Protein 4B7Y (pdb70)

Nearest PDB structures (foldseek):
  4b7y-assembly1_C  TM=1.009E+00  e=6.408E-22  Homo sapiens
  4b86-assembly3_L  TM=9.983E-01  e=6.161E-19  Homo sapiens
  4b86-assembly1_C  TM=9.744E-01  e=2.289E-19  Homo sapiens
  4b86-assembly2_G  TM=9.449E-01  e=3.563E-15  Homo sapiens
  4b86-assembly3_K  TM=9.206E-01  e=7.390E-14  Homo sapiens

Foldseek 3Di:
DCVVVVVVVVVVVVVVVVVVVVVVVVVVVVVVVVVVVD/DCVVVVVVVVVVVVVVVVVVVVVVVVVVVVVVVVVVD/DALPQLVVLLVVLVVLLVVDDQPDDPSVVVNVVSLVSNQQLQAAQQHSHGAPQWWDFPFDPPSHIHHPVCAPHDGHDPVDDPRPPDRVRTDRRVNSVVSSVSSVVSVVVVVVSND/DDQPQLVVLLVVLCCLVVVQDQVDPCSVVVNVVSLVSNLVLQCAPQPGHGAPFWDDDPPDPVSHIHHPPPPHGDVVSVVSSVSSVVVVVVPVVDDHD

B-factor: mean 57.47, std 20.32, range [26.21, 142.3]

InterPro domains:
  IPR026711 Protein male-specific lethal-1 [PTHR21656] (1-614)
  IPR029332 PEHE domain [PF15275] (474-591)
  IPR029332 PEHE domain [PS52052] (472-591)
  IPR029332 PEHE domain [SM01300] (473-591)
  IPR031840 Protein male-specific lethal-1, dimerisation domain [PF16801] (215-250)

CATH classification: 3.30.40.10

GO terms:
  GO:0030674 protein-macromolecule adaptor activity (F, IDA)
  GO:0045893 positive regulation of DNA-templated transcription (P, IDA)
  GO:0005634 nucleus (C, IDA)
  GO:0072487 MSL complex (C, IDA)
  GO:0005515 protein binding (F, IPI)
  GO:0005654 nucleoplasm (C, TAS)
  GO:0005654 nucleoplasm (C, IDA)
  GO:0016607 nuclear speck (C, IDA)

Secondary structure (DSSP, 8-state):
-HHHHHHHHHHHHHHHHHHHHHHHHHHHHHHHHHHHH-/--HHHHHHHHHHHHHHHHHHHHHHHHHHHHHHHHHH-/---HHHHHHHHHHHHHHHT--TT-HHHHHHHHHHHHHHHHTTB-TTTSSB-SS-B--SS-TT---B-GGGTT----SSSPPTTT---------HHHHHHHHHHHHHHHHHHHHH-/---HHHHHHHHHHHHHHHT--TT-THHHHHHHHHHHHHHHHTB-TTT-SB-SS-B--TT-TT---B-SS-----HHHHHHHHHHHHHHHHHHHS---

Sequence (287 aa):
GASSQAACLKQILLLQLDLIEQQQQQLQAKEKEIEELKGASSQAACLKQILLLQLDLIEQQQQQLQAKEKEIEELMNPVNATALYISASRLVLNYDPGDPKAFTEINRLLPYFRQSLSCCVCGHLLQDPIAPTNSTCQHYVCKTCKGKKMMMKPSCSWCKDYEQFEENKQLSILVNCYKKLCEYITQTTLMNPVNATALYISASRLVLNYDPGDPKAFTEINRLLPYFRQSLSCCVCGHLLQDPIAPTNSTCQHYVCKTCKEENKQLSILVNCYKKLCEYITQTTLA

Solvent-accessible surface area: 15671 Å² total; per-residue (Å²): 87,67,81,48,45,10,48,3,1,72,73,5,0,43,25,0,0,44,0,0,72,34,0,8,110,45,0,73,53,58,50,167,69,22,155,119,86,156,114,55,91,56,42,19,54,2,0,56,64,1,0,42,24,0,0,44,0,0,74,31,0,24,92,42,10,88,38,13,71,132,56,40,138,115,120,94,19,1,60,83,1,0,52,38,2,12,39,2,2,69,42,5,12,99,23,103,70,72,56,94,166,23,71,54,91,6,71,173,38,30,74,135,0,79,128,25,0,21,1,19,30,52,33,123,38,5,163,49,8,10,3,17,79,71,20,112,28,43,47,14,10,2,61,105,4,103,61,112,192,51,124,54,198,124,66,18,84,172,16,149,93,86,139,46,99,50,101,16,139,2,0,41,20,0,11,64,0,28,119,55,4,36,74,5,22,79,50,23,78,191,35,14,0,48,74,0,0,49,35,0,8,37,2,0,73,47,4,19,102,58,81,113,71,56,120,151,12,91,68,90,7,86,179,36,34,75,153,0,82,129,23,0,16,6,78,102,66,55,105,8,2,124,50,9,34,2,74,92,119,33,132,80,47,114,11,32,2,109,120,25,213,108,94,15,142,3,0,39,20,0,8,64,0,32,106,49,2,33,72,6,33,115,72,24,132,28,89

Organism: Homo sapiens (NCBI:txid9606)

Radius of gyration: 20.53 Å; Cα contacts (8 Å, |Δi|>4): 363; chains: 4; bounding box: 52×49×61 Å

Structure (mmCIF, N/CA/C/O backbone):
data_4B7Y
#
_entry.id   4B7Y
#
_cell.length_a   100.990
_cell.length_b   100.990
_cell.length_c   88.650
_cell.angle_alpha   90.00
_cell.angle_beta   90.00
_cell.angle_gamma   120.00
#
_symmetry.space_group_name_H-M   'P 32 2 1'
#
loop_
_entity.id
_entity.type
_entity.pdbx_description
1 polymer 'MALE-SPECIFIC LETHAL 1 HOMOLOG'
2 polymer 'MALE-SPECIFIC LETHAL 2 HOMOLOG'
3 non-polymer 'ZINC ION'
#
loop_
_atom_site.group_PDB
_atom_site.id
_atom_site.type_symbol
_atom_site.label_atom_id
_atom_site.label_alt_id
_atom_site.label_comp_id
_atom_site.label_asym_id
_atom_site.label_entity_id
_atom_site.label_seq_id
_atom_site.pdbx_PDB_ins_code
_atom_site.Cartn_x
_atom_site.Cartn_y
_atom_site.Cartn_z
_atom_site.occupancy
_atom_site.B_iso_or_equiv
_atom_site.auth_seq_id
_atom_site.auth_comp_id
_atom_site.auth_asym_id
_atom_site.auth_atom_id
_atom_site.pdbx_PDB_model_num
ATOM 1 N N . GLY A 1 6 ? 52.303 -36.409 -3.433 1.00 77.07 214 GLY A N 1
ATOM 2 C CA . GLY A 1 6 ? 51.560 -37.366 -2.548 1.00 74.31 214 GLY A CA 1
ATOM 3 C C . GLY A 1 6 ? 50.219 -36.857 -2.026 1.00 68.38 214 GLY A C 1
ATOM 4 O O . GLY A 1 6 ? 49.340 -36.483 -2.808 1.00 65.83 214 GLY A O 1
ATOM 5 N N . ALA A 1 7 ? 50.060 -36.862 -0.701 1.00 67.06 215 ALA A N 1
ATOM 6 C CA . ALA A 1 7 ? 48.874 -36.294 -0.040 1.00 62.46 215 ALA A CA 1
ATOM 7 C C . ALA A 1 7 ? 49.039 -34.789 0.209 1.00 61.10 215 ALA A C 1
ATOM 8 O O . ALA A 1 7 ? 48.086 -34.102 0.609 1.00 57.61 215 ALA A O 1
ATOM 10 N N . SER A 1 8 ? 50.254 -34.290 -0.028 1.00 64.72 216 SER A N 1
ATOM 11 C CA . SER A 1 8 ? 50.545 -32.858 0.020 1.00 65.03 216 SER A CA 1
ATOM 12 C C . SER A 1 8 ? 49.937 -32.123 -1.188 1.00 62.86 216 SER A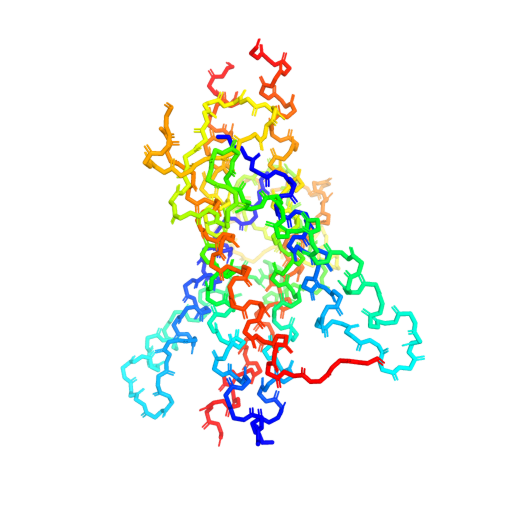 C 1
ATOM 13 O O . SER A 1 8 ? 49.420 -31.000 -1.056 1.00 60.80 216 SER A O 1
ATOM 16 N N . SER A 1 9 ? 50.006 -32.760 -2.359 1.00 64.15 217 SER A N 1
ATOM 17 C CA . SER A 1 9 ? 49.340 -32.251 -3.563 1.00 62.98 217 SER A CA 1
ATOM 18 C C . SER A 1 9 ? 47.815 -32.293 -3.395 1.00 57.60 217 SER A C 1
ATOM 19 O O . SER A 1 9 ? 47.101 -31.377 -3.829 1.00 55.59 217 SER A O 1
ATOM 22 N N . GLN A 1 10 ? 47.328 -33.345 -2.738 1.00 56.05 218 GLN A N 1
ATOM 23 C CA . GLN A 1 10 ? 45.927 -33.420 -2.340 1.00 51.98 218 GLN A CA 1
ATOM 24 C C . GLN A 1 10 ? 45.548 -32.233 -1.474 1.00 49.41 218 GLN A C 1
ATOM 25 O O . GLN A 1 10 ? 44.583 -31.519 -1.768 1.00 46.77 218 GLN A O 1
ATOM 31 N N . ALA A 1 11 ? 46.327 -32.027 -0.414 1.00 51.00 219 ALA A N 1
ATOM 32 C CA . ALA A 1 11 ? 46.120 -30.919 0.510 1.00 50.08 219 ALA A CA 1
ATOM 33 C C . ALA A 1 11 ? 46.040 -29.573 -0.219 1.00 49.58 219 ALA A C 1
ATOM 34 O O . ALA A 1 11 ? 45.086 -28.807 -0.022 1.00 47.03 219 ALA A O 1
ATOM 36 N N . ALA A 1 12 ? 47.030 -29.300 -1.071 1.00 52.77 220 ALA A N 1
ATOM 37 C CA . ALA A 1 12 ? 47.097 -28.029 -1.790 1.00 53.87 220 ALA A CA 1
ATOM 38 C C . ALA A 1 12 ? 45.872 -27.856 -2.674 1.00 50.66 220 ALA A C 1
ATOM 39 O O . ALA A 1 12 ? 45.263 -26.778 -2.717 1.00 49.48 220 ALA A O 1
ATOM 41 N N . CYS A 1 13 ? 45.505 -28.938 -3.355 1.00 49.94 221 CYS A N 1
ATOM 42 C CA . CYS A 1 13 ? 44.320 -28.958 -4.203 1.00 47.86 221 CYS A CA 1
ATOM 43 C C . CYS A 1 13 ? 43.084 -28.541 -3.414 1.00 43.81 221 CYS A C 1
ATOM 44 O O . CYS A 1 13 ? 42.326 -27.650 -3.827 1.00 42.71 221 CYS A O 1
ATOM 47 N N . LEU A 1 14 ? 42.914 -29.179 -2.260 1.00 42.43 222 LEU A N 1
ATOM 48 C CA . LEU A 1 14 ? 41.813 -28.884 -1.359 1.00 39.77 222 LEU A CA 1
ATOM 49 C C . LEU A 1 14 ? 41.804 -27.417 -0.954 1.00 39.62 222 LEU A C 1
ATOM 50 O O . LEU A 1 14 ? 40.753 -26.783 -0.950 1.00 37.82 222 LEU A O 1
ATOM 55 N N . LYS A 1 15 ? 42.975 -26.874 -0.636 1.00 42.28 223 LYS A N 1
ATOM 56 C CA . LYS A 1 15 ? 43.101 -25.448 -0.332 1.00 43.56 223 LYS A CA 1
ATOM 57 C C . LYS A 1 15 ? 42.526 -24.587 -1.460 1.00 43.04 223 LYS A C 1
ATOM 58 O O . LYS A 1 15 ? 41.680 -23.708 -1.221 1.00 41.90 223 LYS A O 1
ATOM 64 N N . GLN A 1 16 ? 42.987 -24.851 -2.686 1.00 44.65 224 GLN A N 1
ATOM 65 C CA . GLN A 1 16 ? 42.513 -24.119 -3.867 1.00 45.43 224 GLN A CA 1
ATOM 66 C C . GLN A 1 16 ? 40.983 -24.156 -3.972 1.00 41.88 224 GLN A C 1
ATOM 67 O O . GLN A 1 16 ? 40.318 -23.110 -4.149 1.00 41.79 224 GLN A O 1
ATOM 73 N N . ILE A 1 17 ? 40.431 -25.361 -3.832 1.00 39.69 225 ILE A N 1
ATOM 74 C CA . ILE A 1 17 ? 38.984 -25.530 -3.820 1.00 37.22 225 ILE A CA 1
ATOM 75 C C . ILE A 1 17 ? 38.336 -24.630 -2.778 1.00 35.70 225 ILE A C 1
ATOM 76 O O . ILE A 1 17 ? 37.425 -23.877 -3.106 1.00 35.26 225 ILE A O 1
ATOM 81 N N . LEU A 1 18 ? 38.819 -24.701 -1.539 1.00 35.71 226 LEU A N 1
ATOM 82 C CA . LEU A 1 18 ? 38.307 -23.860 -0.455 1.00 35.55 226 LEU A CA 1
ATOM 83 C C . LEU A 1 18 ? 38.225 -22.404 -0.857 1.00 36.76 226 LEU A C 1
ATOM 84 O O . LEU A 1 18 ? 37.195 -21.761 -0.667 1.00 36.11 226 LEU A O 1
ATOM 89 N N . LEU A 1 19 ? 39.331 -21.894 -1.395 1.00 39.31 227 LEU A N 1
ATOM 90 C CA . LEU A 1 19 ? 39.426 -20.491 -1.762 1.00 41.83 227 LEU A CA 1
ATOM 91 C C . LEU A 1 19 ? 38.354 -20.143 -2.778 1.00 40.85 227 LEU A C 1
ATOM 92 O O . LEU A 1 19 ? 37.636 -19.134 -2.641 1.00 41.34 227 LEU A O 1
ATOM 97 N N . LEU A 1 20 ? 38.229 -21.002 -3.785 1.00 40.13 228 LEU A N 1
ATOM 98 C CA . LEU A 1 20 ? 37.178 -20.827 -4.775 1.00 39.97 228 LEU A CA 1
ATOM 99 C C . LEU A 1 20 ? 35.806 -20.769 -4.110 1.00 37.41 228 LEU A C 1
ATOM 100 O O . LEU A 1 20 ? 35.002 -19.880 -4.397 1.00 38.14 228 LEU A O 1
ATOM 105 N N . GLN A 1 21 ? 35.562 -21.689 -3.186 1.00 35.20 229 GLN A N 1
ATOM 106 C CA . GLN A 1 21 ? 34.281 -21.752 -2.500 1.00 33.83 229 GLN A CA 1
ATOM 107 C C . GLN A 1 21 ? 33.998 -20.483 -1.719 1.00 34.73 229 GLN A C 1
ATOM 108 O O . GLN A 1 21 ? 32.862 -20.021 -1.680 1.00 34.81 229 GLN A O 1
ATOM 114 N N . LEU A 1 22 ? 35.036 -19.917 -1.111 1.00 36.19 230 LEU A N 1
ATOM 115 C CA . LEU A 1 22 ? 34.920 -18.625 -0.448 1.00 38.35 230 LEU A CA 1
ATOM 116 C C . LEU A 1 22 ? 34.444 -17.586 -1.445 1.00 39.70 230 LEU A C 1
ATOM 117 O O . LEU A 1 22 ? 33.473 -16.884 -1.176 1.00 40.31 230 LEU A O 1
ATOM 122 N N . ASP A 1 23 ? 35.110 -17.506 -2.599 1.00 40.89 231 ASP A N 1
ATOM 123 C CA . ASP A 1 23 ? 34.693 -16.569 -3.654 1.00 43.19 231 ASP A CA 1
ATOM 124 C C . ASP A 1 23 ? 33.212 -16.721 -3.974 1.00 41.66 231 ASP A C 1
ATOM 125 O O . ASP A 1 23 ? 32.465 -15.740 -4.038 1.00 43.31 231 ASP A O 1
ATOM 130 N N . LEU A 1 24 ? 32.803 -17.969 -4.165 1.00 39.21 232 LEU A N 1
ATOM 131 C CA . LEU A 1 24 ? 31.420 -18.305 -4.450 1.00 38.54 232 LEU A CA 1
ATOM 132 C C . LEU A 1 24 ? 30.475 -17.767 -3.373 1.00 38.33 232 LEU A C 1
ATOM 133 O O . LEU A 1 24 ? 29.526 -17.036 -3.676 1.00 39.88 232 LEU A O 1
ATOM 138 N N . ILE A 1 25 ? 30.757 -18.123 -2.122 1.00 37.21 233 ILE A N 1
ATOM 139 C CA . ILE A 1 25 ? 30.012 -17.640 -0.963 1.00 38.15 233 ILE A CA 1
ATOM 140 C C . ILE A 1 25 ? 29.889 -16.114 -0.971 1.00 40.79 233 ILE A C 1
ATOM 141 O O . ILE A 1 25 ? 28.808 -15.575 -0.747 1.00 42.23 233 ILE A O 1
ATOM 146 N N . GLU A 1 26 ? 31.000 -15.433 -1.251 1.00 42.18 234 GLU A N 1
ATOM 147 C CA . GLU A 1 26 ? 31.042 -13.971 -1.309 1.00 45.75 234 GLU A CA 1
ATOM 148 C C . GLU A 1 26 ? 30.078 -13.459 -2.353 1.00 46.81 234 GLU A C 1
ATOM 149 O O . GLU A 1 26 ? 29.355 -12.493 -2.119 1.00 49.29 234 GLU A O 1
ATOM 155 N N . GLN A 1 27 ? 30.085 -14.125 -3.504 1.00 45.63 235 GLN A N 1
ATOM 156 C CA . GLN A 1 27 ? 29.221 -13.779 -4.623 1.00 47.40 235 GLN A CA 1
ATOM 157 C C . GLN A 1 27 ? 27.755 -13.894 -4.256 1.00 47.06 235 GLN A C 1
ATOM 158 O O . GLN A 1 27 ? 26.959 -12.983 -4.522 1.00 49.82 235 GLN A O 1
ATOM 164 N N . GLN A 1 28 ? 27.413 -15.026 -3.646 1.00 44.40 236 GLN A N 1
ATOM 165 C CA . GLN A 1 28 ? 26.061 -15.276 -3.178 1.00 44.87 236 GLN A CA 1
ATOM 166 C C . GLN A 1 28 ? 25.656 -14.192 -2.200 1.00 47.03 236 GLN A C 1
ATOM 167 O O . GLN A 1 28 ? 24.535 -13.702 -2.244 1.00 49.39 236 GLN A O 1
ATOM 173 N N . GLN A 1 29 ? 26.580 -13.818 -1.321 1.00 47.02 237 GLN A N 1
ATOM 174 C CA . GLN A 1 29 ? 26.310 -12.792 -0.332 1.00 50.10 237 GLN A CA 1
ATOM 175 C C . GLN A 1 29 ? 25.983 -11.471 -1.030 1.00 53.37 237 GLN A C 1
ATOM 176 O O . GLN A 1 29 ? 25.004 -10.815 -0.680 1.00 56.22 237 GLN A O 1
ATOM 182 N N . GLN A 1 30 ? 26.782 -11.117 -2.038 1.00 53.66 238 GLN A N 1
ATOM 183 C CA . GLN A 1 30 ? 26.549 -9.917 -2.844 1.00 57.55 238 GLN A CA 1
ATOM 184 C C . GLN A 1 30 ? 25.156 -9.914 -3.482 1.00 58.56 238 GLN A C 1
ATOM 185 O O . GLN A 1 30 ? 24.423 -8.921 -3.395 1.00 62.22 238 GLN A O 1
ATOM 191 N N . GLN A 1 31 ? 24.801 -11.029 -4.117 1.00 56.05 239 GLN A N 1
ATOM 192 C CA . GLN A 1 31 ? 23.489 -11.172 -4.742 1.00 57.72 239 GLN A CA 1
ATOM 193 C C . GLN A 1 31 ? 22.368 -11.047 -3.707 1.00 58.90 239 GLN A C 1
ATOM 194 O O . GLN A 1 31 ? 21.400 -10.335 -3.935 1.00 62.47 239 GLN A O 1
ATOM 200 N N . LEU A 1 32 ? 22.522 -11.733 -2.575 1.00 56.68 240 LEU A N 1
ATOM 201 C CA . LEU A 1 32 ? 21.570 -11.706 -1.458 1.00 58.68 240 LEU A CA 1
ATOM 202 C C . LEU A 1 32 ? 21.324 -10.291 -0.954 1.00 62.76 240 LEU A C 1
ATOM 203 O O . LEU A 1 32 ? 20.189 -9.902 -0.642 1.00 66.33 240 LEU A O 1
ATOM 208 N N . GLN A 1 33 ? 22.410 -9.536 -0.852 1.00 62.99 241 GLN A N 1
ATOM 209 C CA . GLN A 1 33 ? 22.342 -8.159 -0.418 1.00 67.64 241 GLN A CA 1
ATOM 210 C C . GLN A 1 33 ? 21.584 -7.350 -1.461 1.00 70.75 241 GLN A C 1
ATOM 211 O O . GLN A 1 33 ? 20.677 -6.593 -1.117 1.00 74.99 241 GLN A O 1
ATOM 217 N N . ALA A 1 34 ? 21.923 -7.560 -2.734 1.00 69.33 242 ALA A N 1
ATOM 218 C CA . ALA A 1 34 ? 21.185 -6.959 -3.848 1.00 72.77 242 ALA A CA 1
ATOM 219 C C . ALA A 1 34 ? 19.680 -7.245 -3.771 1.00 74.43 242 ALA A C 1
ATOM 220 O O . ALA A 1 34 ? 18.864 -6.394 -4.119 1.00 79.02 242 ALA A O 1
ATOM 222 N N . LYS A 1 35 ? 19.322 -8.435 -3.296 1.00 71.47 243 LYS A N 1
ATOM 223 C CA . LYS A 1 35 ? 17.922 -8.848 -3.186 1.00 73.79 243 LYS A CA 1
ATOM 224 C C . LYS A 1 35 ? 17.221 -8.145 -2.026 1.00 77.62 243 LYS A C 1
ATOM 225 O O . LYS A 1 35 ? 16.107 -7.620 -2.180 1.00 82.26 243 LYS A O 1
ATOM 231 N N . GLU A 1 36 ? 17.878 -8.138 -0.868 1.00 76.46 244 GLU A N 1
ATOM 232 C CA . GLU A 1 36 ? 17.345 -7.466 0.317 1.00 81.02 244 GLU A CA 1
ATOM 233 C C . GLU A 1 36 ? 17.177 -5.962 0.099 1.00 85.84 244 GLU A C 1
ATOM 234 O O . GLU A 1 36 ? 16.266 -5.350 0.664 1.00 91.13 244 GLU A O 1
ATOM 240 N N . LYS A 1 37 ? 18.049 -5.384 -0.732 1.00 84.78 245 LYS A N 1
ATOM 241 C CA . LYS A 1 37 ? 17.921 -3.992 -1.176 1.00 89.87 245 LYS A CA 1
ATOM 242 C C . LYS A 1 37 ? 16.563 -3.762 -1.847 1.00 93.56 245 LYS A C 1
ATOM 243 O O . LYS A 1 37 ? 15.903 -2.750 -1.598 1.00 99.32 245 LYS A O 1
ATOM 249 N N . GLU A 1 38 ? 16.149 -4.712 -2.684 1.00 90.96 246 GLU A N 1
ATOM 250 C CA . GLU A 1 38 ? 14.840 -4.660 -3.325 1.00 94.93 246 GLU A CA 1
ATOM 251 C C . GLU A 1 38 ? 13.738 -4.810 -2.282 1.00 98.16 246 GLU A C 1
ATOM 252 O O . GLU A 1 38 ? 12.758 -4.051 -2.283 1.00 104.06 246 GLU A O 1
ATOM 258 N N . ILE A 1 39 ? 13.915 -5.780 -1.385 1.00 95.05 247 ILE A N 1
ATOM 259 C CA . ILE A 1 39 ? 12.916 -6.071 -0.351 1.00 98.87 247 ILE A CA 1
ATOM 260 C C . ILE A 1 39 ? 12.599 -4.883 0.563 1.00 104.76 247 ILE A C 1
ATOM 261 O O . ILE A 1 39 ? 11.427 -4.586 0.795 1.00 110.71 247 ILE A O 1
ATOM 266 N N . GLU A 1 40 ? 13.627 -4.201 1.069 1.00 104.01 248 GLU A N 1
ATOM 267 C CA . GLU A 1 40 ? 13.404 -3.034 1.930 1.00 110.53 248 GLU A CA 1
ATOM 268 C C . GLU A 1 40 ? 12.820 -1.854 1.152 1.00 115.50 248 GLU A C 1
ATOM 269 O O . GLU A 1 40 ? 12.093 -1.039 1.721 1.00 122.41 248 GLU A O 1
ATOM 275 N N . GLU A 1 41 ? 13.151 -1.776 -0.138 1.00 112.69 249 GLU A N 1
ATOM 276 C CA . GLU A 1 41 ? 12.660 -0.725 -1.041 1.00 117.61 249 GLU A CA 1
ATOM 277 C C . GLU A 1 41 ? 11.159 -0.844 -1.310 1.00 122.18 249 GLU A C 1
ATOM 278 O O . GLU A 1 41 ? 10.436 0.160 -1.328 1.00 128.99 249 GLU A O 1
ATOM 284 N N . LEU A 1 42 ? 10.702 -2.073 -1.535 1.00 119.12 250 LEU A N 1
ATOM 285 C CA . LEU A 1 42 ? 9.296 -2.317 -1.847 1.00 123.98 250 LEU A CA 1
ATOM 286 C C . LEU A 1 42 ? 8.430 -2.405 -0.582 1.00 128.84 250 LEU A C 1
ATOM 287 O O . LEU A 1 42 ? 7.417 -1.710 -0.472 1.00 136.15 250 LEU A O 1
ATOM 292 N N . LYS A 1 43 ? 8.843 -3.244 0.370 1.00 125.57 251 LYS A N 1
ATOM 293 C CA . LYS A 1 43 ? 8.099 -3.454 1.617 1.00 130.85 251 LYS A CA 1
ATOM 294 C C . LYS A 1 43 ? 8.302 -2.288 2.584 1.00 135.72 251 LYS A C 1
ATOM 295 O O . LYS A 1 43 ? 7.622 -1.263 2.496 1.00 142.30 251 LYS A O 1
ATOM 301 N N . GLY B 1 6 ? 52.956 -34.858 11.075 1.00 104.54 214 GLY B N 1
ATOM 302 C CA . GLY B 1 6 ? 52.566 -34.966 9.639 1.00 100.16 214 GLY B CA 1
ATOM 303 C C . GLY B 1 6 ? 51.342 -34.140 9.275 1.00 93.74 214 GLY B C 1
ATOM 304 O O . GLY B 1 6 ? 50.537 -33.782 10.140 1.00 91.31 214 GLY B O 1
ATOM 305 N N . ALA B 1 7 ? 51.206 -33.842 7.983 1.00 92.00 215 ALA B N 1
ATOM 306 C CA . ALA B 1 7 ? 50.063 -33.090 7.457 1.00 86.35 215 ALA B CA 1
ATOM 307 C C . ALA B 1 7 ? 48.881 -34.009 7.148 1.00 80.43 215 ALA B C 1
ATOM 308 O O . ALA B 1 7 ? 48.043 -33.702 6.289 1.00 76.54 215 ALA B O 1
ATOM 310 N N . SER B 1 8 ? 48.829 -35.136 7.857 1.00 80.91 216 SER B N 1
ATOM 311 C CA . SER B 1 8 ? 47.766 -36.126 7.710 1.00 77.41 216 SER B CA 1
ATOM 312 C C . SER B 1 8 ? 46.398 -35.549 8.085 1.00 72.20 216 SER B C 1
ATOM 313 O O . SER B 1 8 ? 45.515 -35.440 7.229 1.00 68.39 216 SER B O 1
ATOM 316 N N . SER B 1 9 ? 46.245 -35.156 9.351 1.00 73.08 217 SER B N 1
ATOM 317 C CA . SER B 1 9 ? 44.980 -34.623 9.872 1.00 69.74 217 SER B CA 1
ATOM 318 C C . SER B 1 9 ? 44.518 -33.356 9.150 1.00 66.16 217 SER B C 1
ATOM 319 O O . SER B 1 9 ? 43.313 -33.131 8.990 1.00 62.25 217 SER B O 1
ATOM 322 N N . GLN B 1 10 ? 45.482 -32.536 8.727 1.00 68.51 218 GLN B N 1
ATOM 323 C CA . GLN B 1 10 ? 45.206 -31.311 7.980 1.00 66.89 218 GLN B CA 1
ATOM 324 C C . GLN B 1 10 ? 44.211 -31.555 6.857 1.00 61.98 218 GLN B C 1
ATOM 325 O O . GLN B 1 10 ? 43.219 -30.832 6.733 1.00 58.79 218 GLN B O 1
ATOM 331 N N . ALA B 1 11 ? 44.482 -32.580 6.049 1.00 62.37 219 ALA B N 1
ATOM 332 C CA . ALA B 1 11 ? 43.592 -32.974 4.958 1.00 59.41 219 ALA B CA 1
ATOM 333 C C . ALA B 1 11 ? 42.162 -33.202 5.455 1.00 55.25 219 ALA B C 1
ATOM 334 O O . ALA B 1 11 ? 41.214 -32.654 4.890 1.00 52.19 219 ALA B O 1
ATOM 336 N N . ALA B 1 12 ? 42.027 -33.987 6.525 1.00 56.17 220 ALA B N 1
ATOM 337 C CA . ALA B 1 12 ? 40.728 -34.298 7.127 1.00 54.24 220 ALA B CA 1
ATOM 338 C C . ALA B 1 12 ? 39.976 -33.029 7.517 1.00 51.78 220 ALA B C 1
ATOM 339 O O . ALA B 1 12 ? 38.779 -32.872 7.209 1.00 49.01 220 ALA B O 1
ATOM 341 N N . C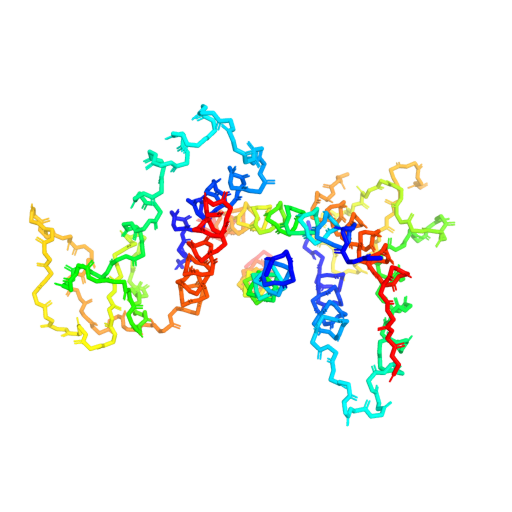YS B 1 13 ? 40.696 -32.126 8.182 1.00 53.78 221 CYS B N 1
ATOM 342 C CA . CYS B 1 13 ? 40.150 -30.836 8.586 1.00 53.20 221 CYS B CA 1
ATOM 343 C C . CYS B 1 13 ? 39.643 -30.049 7.379 1.00 49.89 221 CYS B C 1
ATOM 344 O O . CYS B 1 13 ? 38.488 -29.630 7.346 1.00 47.46 221 CYS B O 1
ATOM 347 N N . LEU B 1 14 ? 40.507 -29.883 6.384 1.00 50.76 222 LEU B N 1
ATOM 348 C CA . LEU B 1 14 ? 40.153 -29.171 5.167 1.00 49.26 222 LEU B CA 1
ATOM 349 C C . LEU B 1 14 ? 38.908 -29.755 4.515 1.00 45.52 222 LEU B C 1
ATOM 350 O O . LEU B 1 14 ? 38.053 -29.015 4.047 1.00 43.61 222 LEU B O 1
ATOM 355 N N . LYS B 1 15 ? 38.809 -31.079 4.489 1.00 45.43 223 LYS B N 1
ATOM 356 C CA . LYS B 1 15 ? 37.623 -31.727 3.958 1.00 43.47 223 LYS B CA 1
ATOM 357 C C . LYS B 1 15 ? 36.394 -31.298 4.730 1.00 41.30 223 LYS B C 1
ATOM 358 O O . LYS B 1 15 ? 35.413 -30.873 4.131 1.00 39.36 223 LYS B O 1
ATOM 364 N N . GLN B 1 16 ? 36.454 -31.395 6.057 1.00 42.63 224 GLN B N 1
ATOM 365 C CA . GLN B 1 16 ? 35.319 -30.996 6.889 1.00 42.32 224 GLN B CA 1
ATOM 366 C C . GLN B 1 16 ? 34.902 -29.552 6.626 1.00 40.69 224 GLN B C 1
ATOM 367 O O . GLN B 1 16 ? 33.711 -29.260 6.449 1.00 39.24 224 GLN B O 1
ATOM 373 N N . ILE B 1 17 ? 35.885 -28.656 6.584 1.00 41.90 225 ILE B N 1
ATOM 374 C CA . ILE B 1 17 ? 35.619 -27.252 6.270 1.00 41.82 225 ILE B CA 1
ATOM 375 C C . ILE B 1 17 ? 34.918 -27.150 4.920 1.00 38.99 225 ILE B C 1
ATOM 376 O O . ILE B 1 17 ? 33.862 -26.539 4.820 1.00 37.82 225 ILE B O 1
ATOM 381 N N . LEU B 1 18 ? 35.493 -27.788 3.904 1.00 38.86 226 LEU B N 1
ATOM 382 C CA . LEU B 1 18 ? 34.937 -27.807 2.554 1.00 37.83 226 LEU B CA 1
ATOM 383 C C . LEU B 1 18 ? 33.475 -28.224 2.523 1.00 35.60 226 LEU B C 1
ATOM 384 O O . LEU B 1 18 ? 32.648 -27.567 1.890 1.00 34.79 226 LEU B O 1
ATOM 389 N N . LEU B 1 19 ? 33.168 -29.314 3.218 1.00 35.60 227 LEU B N 1
ATOM 390 C CA . LEU B 1 19 ? 31.807 -29.828 3.302 1.00 35.11 227 LEU B CA 1
ATOM 391 C C . LEU B 1 19 ? 30.881 -28.799 3.935 1.00 34.32 227 LEU B C 1
ATOM 392 O O . LEU B 1 19 ? 29.787 -28.528 3.426 1.00 33.63 227 LEU B O 1
ATOM 397 N N . LEU B 1 20 ? 31.332 -28.206 5.034 1.00 35.39 228 LEU B N 1
ATOM 398 C CA . LEU B 1 20 ? 30.536 -27.181 5.681 1.00 36.15 228 LEU B CA 1
ATOM 399 C C . LEU B 1 20 ? 30.266 -26.020 4.737 1.00 34.90 228 LEU B C 1
ATOM 400 O O . LEU B 1 20 ? 29.131 -25.558 4.627 1.00 34.69 228 LEU B O 1
ATOM 405 N N . GLN B 1 21 ? 31.306 -25.580 4.037 1.00 35.01 229 GLN B N 1
ATOM 406 C CA . GLN B 1 21 ? 31.207 -24.477 3.097 1.00 35.39 229 GLN B CA 1
ATOM 407 C C . GLN B 1 21 ? 30.177 -24.781 2.026 1.00 33.72 229 GLN B C 1
ATOM 408 O O . GLN B 1 21 ? 29.418 -23.900 1.625 1.00 34.05 229 GLN B O 1
ATOM 414 N N . LEU B 1 22 ? 30.158 -26.030 1.565 1.00 32.92 230 LEU B N 1
ATOM 415 C CA . LEU B 1 22 ? 29.126 -26.476 0.643 1.00 32.68 230 LEU B CA 1
ATOM 416 C C . LEU B 1 22 ? 27.758 -26.274 1.278 1.00 32.15 230 LEU B C 1
ATOM 417 O O . LEU B 1 22 ? 26.880 -25.657 0.675 1.00 32.33 230 LEU B O 1
ATOM 422 N N . ASP B 1 23 ? 27.590 -26.767 2.506 1.00 32.50 231 ASP B N 1
ATOM 423 C CA . ASP B 1 23 ? 26.326 -26.589 3.240 1.00 33.63 231 ASP B CA 1
ATOM 424 C C . ASP B 1 23 ? 25.861 -25.135 3.192 1.00 33.75 231 ASP B C 1
ATOM 425 O O . ASP B 1 23 ? 24.682 -24.851 2.920 1.00 34.39 231 ASP B O 1
ATOM 430 N N . LEU B 1 24 ? 26.803 -24.227 3.447 1.00 34.08 232 LEU B N 1
ATOM 431 C CA . LEU B 1 24 ? 26.537 -22.799 3.370 1.00 35.53 232 LEU B CA 1
ATOM 432 C C . LEU B 1 24 ? 26.052 -22.416 1.968 1.00 34.77 232 LEU B 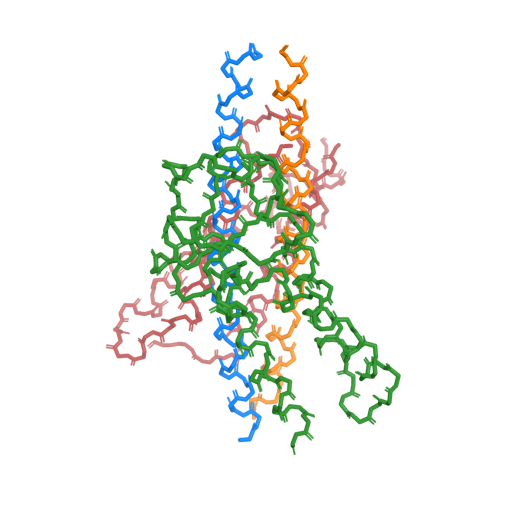C 1
ATOM 433 O O . LEU B 1 24 ? 24.917 -21.979 1.818 1.00 35.46 232 LEU B O 1
ATOM 438 N N . ILE B 1 25 ? 26.894 -22.614 0.952 1.00 34.34 233 ILE B N 1
ATOM 439 C CA . ILE B 1 25 ? 26.525 -22.339 -0.445 1.00 35.13 233 ILE B CA 1
ATOM 440 C C . ILE B 1 25 ? 25.091 -22.782 -0.768 1.00 34.65 233 ILE B C 1
ATOM 441 O O . ILE B 1 25 ? 24.350 -22.083 -1.474 1.00 36.07 233 ILE B O 1
ATOM 446 N N . GLU B 1 26 ? 24.713 -23.937 -0.225 1.00 33.64 234 GLU B N 1
ATOM 447 C CA . GLU B 1 26 ? 23.396 -24.522 -0.430 1.00 34.53 234 GLU B CA 1
ATOM 448 C C . GLU B 1 26 ? 22.313 -23.684 0.226 1.00 35.49 234 GLU B C 1
ATOM 449 O O . GLU B 1 26 ? 21.334 -23.278 -0.427 1.00 36.83 234 GLU B O 1
ATOM 455 N N . GLN B 1 27 ? 22.497 -23.427 1.521 1.00 35.77 235 GLN B N 1
ATOM 456 C CA . GLN B 1 27 ? 21.525 -22.655 2.283 1.00 38.14 235 GLN B CA 1
ATOM 457 C C . GLN B 1 27 ? 21.372 -21.281 1.656 1.00 38.85 235 GLN B C 1
ATOM 458 O O . GLN B 1 27 ? 20.278 -20.720 1.617 1.00 40.94 235 GLN B O 1
ATOM 464 N N . GLN B 1 28 ? 22.482 -20.766 1.139 1.00 38.05 236 GLN B N 1
ATOM 465 C CA . GLN B 1 28 ? 22.518 -19.473 0.499 1.00 40.06 236 GLN B CA 1
ATOM 466 C C . GLN B 1 28 ? 21.690 -19.486 -0.774 1.00 40.43 236 GLN B C 1
ATOM 467 O O . GLN B 1 28 ? 20.887 -18.580 -0.980 1.00 42.81 236 GLN B O 1
ATOM 473 N N . GLN B 1 29 ? 21.856 -20.518 -1.607 1.00 39.06 237 GLN B N 1
ATOM 474 C CA . GLN B 1 29 ? 20.995 -20.697 -2.786 1.00 40.66 237 GLN B CA 1
ATOM 475 C C . GLN B 1 29 ? 19.524 -20.687 -2.390 1.00 41.71 237 GLN B C 1
ATOM 476 O O . GLN B 1 29 ? 18.702 -20.009 -3.022 1.00 44.12 237 GLN B O 1
ATOM 482 N N . GLN B 1 30 ? 19.210 -21.434 -1.332 1.00 40.87 238 GLN B N 1
ATOM 483 C CA . GLN B 1 30 ? 17.852 -21.508 -0.807 1.00 43.18 238 GLN B CA 1
ATOM 484 C C . GLN B 1 30 ? 17.309 -20.123 -0.459 1.00 45.27 238 GLN B C 1
ATOM 485 O O . GLN B 1 30 ? 16.177 -19.768 -0.814 1.00 47.92 238 GLN B O 1
ATOM 491 N N . GLN B 1 31 ? 18.136 -19.340 0.225 1.00 44.99 239 GLN B N 1
ATOM 492 C CA . GLN B 1 31 ? 17.749 -18.002 0.653 1.00 48.32 239 GLN B CA 1
ATOM 493 C C . GLN B 1 31 ? 17.597 -17.029 -0.514 1.00 49.87 239 GLN B C 1
ATOM 494 O O . GLN B 1 31 ? 16.736 -16.148 -0.484 1.00 53.41 239 GLN B O 1
ATOM 500 N N . LEU B 1 32 ? 18.412 -17.212 -1.550 1.00 48.27 240 LEU B N 1
ATOM 501 C CA . LEU B 1 32 ? 18.234 -16.484 -2.802 1.00 50.91 240 LEU B CA 1
ATOM 502 C C . LEU B 1 32 ? 16.881 -16.819 -3.424 1.00 52.23 240 LEU B C 1
ATOM 503 O O . LEU B 1 32 ? 16.216 -15.941 -3.989 1.00 55.80 240 LEU B O 1
ATOM 508 N N . GLN B 1 33 ? 16.473 -18.082 -3.304 1.00 50.32 241 GLN B N 1
ATOM 509 C CA . GLN B 1 33 ? 15.138 -18.483 -3.740 1.00 52.73 241 GLN B CA 1
ATOM 510 C C . GLN B 1 33 ? 14.046 -17.747 -2.963 1.00 55.47 241 GLN B C 1
ATOM 511 O O . GLN B 1 33 ? 13.126 -17.188 -3.565 1.00 58.89 241 GLN B O 1
ATOM 517 N N . ALA B 1 34 ? 14.157 -17.744 -1.634 1.00 54.95 242 ALA B N 1
ATOM 518 C CA . ALA B 1 34 ? 13.170 -17.068 -0.780 1.00 58.98 242 ALA B CA 1
ATOM 519 C C . ALA B 1 34 ? 13.058 -15.566 -1.082 1.00 62.04 242 ALA B C 1
ATOM 520 O O . ALA B 1 34 ? 11.948 -15.000 -1.077 1.00 66.31 242 ALA B O 1
ATOM 522 N N . LYS B 1 35 ? 14.203 -14.937 -1.360 1.00 60.84 243 LYS B N 1
ATOM 523 C CA . LYS B 1 35 ? 14.253 -13.518 -1.744 1.00 64.94 243 LYS B CA 1
ATOM 524 C C . LYS B 1 35 ? 13.605 -13.240 -3.114 1.00 67.06 243 LYS B C 1
ATOM 525 O O . LYS B 1 35 ? 12.798 -12.310 -3.250 1.00 71.82 243 LYS B O 1
ATOM 531 N N . GLU B 1 36 ? 13.964 -14.042 -4.120 1.00 64.55 244 GLU B N 1
ATOM 532 C CA . GLU B 1 36 ? 13.397 -13.905 -5.467 1.00 67.65 244 GLU B CA 1
ATOM 533 C C . GLU B 1 36 ? 11.885 -14.149 -5.438 1.00 69.91 244 GLU B C 1
ATOM 534 O O . GLU B 1 36 ? 11.126 -13.569 -6.228 1.00 74.37 244 GLU B O 1
ATOM 540 N N . LYS B 1 37 ? 11.470 -15.006 -4.506 1.00 67.79 245 LYS B N 1
ATOM 541 C CA . LYS B 1 37 ? 10.065 -15.296 -4.242 1.00 70.95 245 LYS B CA 1
ATOM 542 C C . LYS B 1 37 ? 9.354 -14.068 -3.683 1.00 75.40 245 LYS B C 1
ATOM 543 O O . LYS B 1 37 ? 8.306 -13.676 -4.202 1.00 79.84 245 LYS B O 1
ATOM 549 N N . GLU B 1 38 ? 9.926 -13.464 -2.638 1.00 75.17 246 GLU B N 1
ATOM 550 C CA . GLU B 1 38 ? 9.374 -12.221 -2.072 1.00 80.75 246 GLU B CA 1
ATOM 551 C C . GLU B 1 38 ? 9.274 -11.079 -3.088 1.00 84.46 246 GLU B C 1
ATOM 552 O O . GLU B 1 38 ? 8.261 -10.381 -3.137 1.00 89.93 246 GLU B O 1
ATOM 558 N N . ILE B 1 39 ? 10.326 -10.888 -3.885 1.00 82.51 247 ILE B N 1
ATOM 559 C CA . ILE B 1 39 ? 10.338 -9.834 -4.906 1.00 87.30 247 ILE B CA 1
ATOM 560 C C . ILE B 1 39 ? 9.278 -10.100 -5.975 1.00 89.62 247 ILE B C 1
ATOM 561 O O . ILE B 1 39 ? 8.489 -9.209 -6.311 1.00 95.51 247 ILE B O 1
ATOM 566 N N . GLU B 1 40 ? 9.250 -11.329 -6.490 1.00 85.94 248 GLU B N 1
ATOM 567 C CA . GLU B 1 40 ? 8.250 -11.723 -7.488 1.00 89.08 248 GLU B CA 1
ATOM 568 C C . GLU B 1 40 ? 6.822 -11.639 -6.956 1.00 92.57 248 GLU B C 1
ATOM 569 O O . GLU B 1 40 ? 5.875 -11.471 -7.724 1.00 97.46 248 GLU B O 1
ATOM 575 N N . GLU B 1 41 ? 6.682 -11.751 -5.639 1.00 91.08 249 GLU B N 1
ATOM 576 C CA . GLU B 1 41 ? 5.382 -11.699 -4.983 1.00 95.48 249 GLU B CA 1
ATOM 577 C C . GLU B 1 41 ? 4.762 -10.304 -5.068 1.00 101.95 249 GLU B C 1
ATOM 578 O O . GLU B 1 41 ? 3.543 -10.166 -5.159 1.00 107.23 249 GLU B O 1
ATOM 584 N N . LEU B 1 42 ? 5.611 -9.279 -5.065 1.00 102.48 250 LEU B N 1
ATOM 585 C CA . LEU B 1 42 ? 5.156 -7.893 -5.056 1.00 109.61 250 LEU B CA 1
ATOM 586 C C . LEU B 1 42 ? 5.004 -7.330 -6.468 1.00 113.39 250 LEU B C 1
ATOM 587 O O . LEU B 1 42 ? 3.755 -7.569 -7.286 1.00 117.33 250 LEU B O 1
ATOM 592 N N . MET C 2 1 ? 19.345 -13.833 -12.295 1.00 67.10 1 MET C N 1
ATOM 593 C CA . MET C 2 1 ? 19.393 -15.272 -12.696 1.00 61.98 1 MET C CA 1
ATOM 594 C C . MET C 2 1 ? 20.800 -15.856 -12.496 1.00 58.10 1 MET C C 1
ATOM 595 O O . MET C 2 1 ? 21.681 -15.701 -13.351 1.00 57.96 1 MET C O 1
ATOM 597 N N . ASN C 2 2 ? 21.008 -16.507 -11.352 1.00 55.46 2 ASN C N 1
ATOM 598 C CA . ASN C 2 2 ? 22.286 -17.158 -11.049 1.00 52.01 2 ASN C CA 1
ATOM 599 C C . ASN C 2 2 ? 22.282 -18.599 -11.562 1.00 47.88 2 ASN C C 1
ATOM 600 O O . ASN C 2 2 ? 21.209 -19.177 -11.746 1.00 47.50 2 ASN C O 1
ATOM 605 N N . PRO C 2 3 ? 23.473 -19.183 -11.811 1.00 45.30 3 PRO C N 1
ATOM 606 C CA . PRO C 2 3 ? 23.489 -20.550 -12.347 1.00 41.98 3 PRO C CA 1
ATOM 607 C C . PRO C 2 3 ? 23.047 -21.553 -11.291 1.00 39.85 3 PRO C C 1
ATOM 608 O O . PRO C 2 3 ? 23.869 -22.028 -10.508 1.00 38.11 3 PRO C O 1
ATOM 612 N N . VAL C 2 4 ? 21.746 -21.845 -11.284 1.00 40.53 4 VAL C N 1
ATOM 613 C CA . VAL C 2 4 ? 21.111 -22.691 -10.275 1.00 39.57 4 VAL C CA 1
ATOM 614 C C . VAL C 2 4 ? 21.451 -24.168 -10.491 1.00 36.59 4 VAL C C 1
ATOM 615 O O . VAL C 2 4 ? 21.936 -24.859 -9.577 1.00 35.06 4 VAL C O 1
ATOM 619 N N . ASN C 2 5 ? 21.202 -24.644 -11.708 1.00 36.24 5 ASN C N 1
ATOM 620 C CA . ASN C 2 5 ? 21.467 -26.030 -12.054 1.00 34.12 5 ASN C CA 1
ATOM 621 C C . ASN C 2 5 ? 22.916 -26.379 -11.788 1.00 32.11 5 ASN C C 1
ATOM 622 O O . ASN C 2 5 ? 23.212 -27.367 -11.107 1.00 30.73 5 ASN C O 1
ATOM 627 N N . ALA C 2 6 ? 23.813 -25.539 -12.299 1.00 32.47 6 ALA C N 1
ATOM 628 C CA . ALA C 2 6 ? 25.242 -25.773 -12.183 1.00 31.18 6 ALA C CA 1
ATOM 629 C C . ALA C 2 6 ? 25.690 -25.836 -10.724 1.00 30.64 6 ALA C C 1
ATOM 630 O O . ALA C 2 6 ? 26.408 -26.760 -10.346 1.00 29.22 6 ALA C O 1
ATOM 632 N N . THR C 2 7 ? 25.253 -24.880 -9.903 1.00 32.18 7 THR C N 1
ATOM 633 C CA . THR C 2 7 ? 25.594 -24.894 -8.473 1.00 32.18 7 THR C CA 1
ATOM 634 C C . THR C 2 7 ? 25.062 -26.133 -7.754 1.00 31.07 7 THR C C 1
ATOM 635 O O . THR C 2 7 ? 25.753 -26.700 -6.902 1.00 30.38 7 THR C O 1
ATOM 639 N N . ALA C 2 8 ? 23.845 -26.552 -8.110 1.00 31.38 8 ALA C N 1
ATOM 640 C CA . ALA C 2 8 ? 23.235 -27.759 -7.539 1.00 31.00 8 ALA C CA 1
ATOM 641 C C . ALA C 2 8 ? 24.071 -28.988 -7.828 1.00 29.27 8 ALA C C 1
ATOM 642 O O . ALA C 2 8 ? 24.397 -29.768 -6.927 1.00 29.02 8 ALA C O 1
ATOM 644 N N . LEU C 2 9 ? 24.416 -29.144 -9.098 1.00 28.53 9 LEU C N 1
ATOM 645 C CA . LEU C 2 9 ? 25.207 -30.265 -9.544 1.00 27.41 9 LEU C CA 1
ATOM 646 C C . LEU C 2 9 ? 26.587 -30.256 -8.903 1.00 26.80 9 LEU C C 1
ATOM 647 O O . LEU C 2 9 ? 27.141 -31.309 -8.561 1.00 26.43 9 LEU C O 1
ATOM 652 N N . TYR C 2 10 ? 27.138 -29.057 -8.745 1.00 27.20 10 TYR C N 1
ATOM 653 C CA . TYR C 2 10 ? 28.419 -28.888 -8.087 1.00 27.21 10 TYR C CA 1
ATOM 654 C C . TYR C 2 10 ? 28.327 -29.406 -6.670 1.00 27.47 10 TYR C C 1
ATOM 655 O O . TYR C 2 10 ? 29.194 -30.134 -6.213 1.00 27.32 10 TYR C O 1
ATOM 664 N N . ILE C 2 11 ? 27.260 -29.033 -5.981 1.00 28.30 11 ILE C N 1
ATOM 665 C CA . ILE C 2 11 ? 27.090 -29.465 -4.611 1.00 29.07 11 ILE C CA 1
ATOM 666 C C . ILE C 2 11 ? 27.030 -30.976 -4.558 1.00 28.65 11 ILE C C 1
ATOM 667 O O . ILE C 2 11 ? 27.755 -31.594 -3.770 1.00 29.02 11 ILE C O 1
ATOM 672 N N . SER C 2 12 ? 26.206 -31.569 -5.422 1.00 28.33 12 SER C N 1
ATOM 673 C CA . SER C 2 12 ? 26.100 -33.031 -5.506 1.00 28.50 12 SER C CA 1
ATOM 674 C C . SER C 2 12 ? 27.474 -33.666 -5.644 1.00 27.99 12 SER C C 1
ATOM 675 O O . SER C 2 12 ? 27.937 -34.403 -4.760 1.00 28.84 12 SER C O 1
ATOM 678 N N . ALA C 2 13 ? 28.123 -33.353 -6.760 1.00 27.04 13 ALA C N 1
ATOM 679 C CA . ALA C 2 13 ? 29.396 -33.943 -7.108 1.00 26.96 13 ALA C CA 1
ATOM 680 C C . ALA C 2 13 ? 30.393 -33.787 -5.977 1.00 27.56 13 ALA C C 1
ATOM 681 O O . ALA C 2 13 ? 30.901 -34.779 -5.463 1.00 28.46 13 ALA C O 1
ATOM 683 N N . SER C 2 14 ? 30.643 -32.540 -5.584 1.00 27.53 14 SER C N 1
ATOM 684 C CA . SER C 2 14 ? 31.569 -32.206 -4.507 1.00 28.52 14 SER C CA 1
ATOM 685 C C . SER C 2 14 ? 31.342 -33.104 -3.314 1.00 29.59 14 SER C C 1
ATOM 686 O O . SER C 2 14 ? 32.278 -33.711 -2.807 1.00 30.61 14 SER C O 1
ATOM 689 N N . ARG C 2 15 ? 30.086 -33.192 -2.882 1.00 29.81 15 ARG C N 1
ATOM 690 C CA . ARG C 2 15 ? 29.718 -34.029 -1.743 1.00 31.36 15 ARG C CA 1
ATOM 691 C C . ARG C 2 15 ? 30.113 -35.483 -1.931 1.00 32.05 15 ARG C C 1
ATOM 692 O O . ARG C 2 15 ? 30.801 -36.058 -1.086 1.00 33.61 15 ARG C O 1
ATOM 700 N N . LEU C 2 16 ? 29.693 -36.073 -3.044 1.00 31.32 16 LEU C N 1
ATOM 701 C CA . LEU C 2 16 ? 30.021 -37.465 -3.307 1.00 32.50 16 LEU C CA 1
ATOM 702 C C . LEU C 2 16 ? 31.519 -37.693 -3.271 1.00 33.03 16 LEU C C 1
ATOM 703 O O . LEU C 2 16 ? 31.988 -38.695 -2.733 1.00 35.03 16 LEU C O 1
ATOM 708 N N . VAL C 2 17 ? 32.263 -36.743 -3.827 1.00 31.72 17 VAL C N 1
ATOM 709 C CA . VAL C 2 17 ? 33.713 -36.835 -3.888 1.00 32.54 17 VAL C CA 1
ATOM 710 C C . VAL C 2 17 ? 34.335 -36.755 -2.490 1.00 34.22 17 VAL C C 1
ATOM 711 O O . VAL C 2 17 ? 35.201 -37.558 -2.136 1.00 36.16 17 VAL C O 1
ATOM 715 N N . LEU C 2 18 ? 33.869 -35.807 -1.688 1.00 33.91 18 LEU C N 1
ATOM 716 C CA . LEU C 2 18 ? 34.429 -35.596 -0.363 1.00 35.78 18 LEU C CA 1
ATOM 717 C C . LEU C 2 18 ? 33.861 -36.547 0.686 1.00 37.68 18 LEU C C 1
ATOM 718 O O . LEU C 2 18 ? 34.226 -36.471 1.859 1.00 39.67 18 LEU C O 1
ATOM 723 N N . ASN C 2 19 ? 32.970 -37.435 0.266 1.00 37.53 19 ASN C N 1
ATOM 724 C CA . ASN C 2 19 ? 32.457 -38.473 1.147 1.00 39.97 19 ASN C CA 1
ATOM 725 C C . ASN C 2 19 ? 32.789 -39.853 0.620 1.00 41.41 19 ASN C C 1
ATOM 726 O O . ASN C 2 19 ? 32.312 -40.864 1.140 1.00 43.86 19 ASN C O 1
ATOM 731 N N . TYR C 2 20 ? 33.607 -39.877 -0.427 1.00 40.35 20 TYR C N 1
ATOM 732 C CA . TYR C 2 20 ? 34.042 -41.115 -1.061 1.00 42.01 20 TYR C CA 1
ATOM 733 C C . TYR C 2 20 ? 35.228 -41.708 -0.300 1.00 45.04 20 TYR C C 1
ATOM 734 O O . TYR C 2 20 ? 36.226 -41.029 -0.056 1.00 44.94 20 TYR C O 1
ATOM 743 N N . ASP C 2 21 ? 35.086 -42.965 0.105 1.00 48.23 21 ASP C N 1
ATOM 744 C CA . ASP C 2 21 ? 36.182 -43.712 0.704 1.00 51.82 21 ASP C CA 1
ATOM 745 C C . ASP C 2 21 ? 36.974 -44.366 -0.434 1.00 52.66 21 ASP C C 1
ATOM 746 O O . ASP C 2 21 ? 36.548 -45.411 -0.950 1.00 54.35 21 ASP C O 1
ATOM 751 N N . PRO C 2 22 ? 38.125 -43.758 -0.829 1.00 52.00 22 PRO C N 1
ATOM 752 C CA . PRO C 2 22 ? 38.883 -44.221 -2.010 1.00 52.79 22 PRO C CA 1
ATOM 753 C C . PRO C 2 22 ? 39.207 -45.715 -1.963 1.00 57.30 22 PRO C C 1
ATOM 754 O O . PRO C 2 22 ? 39.843 -46.195 -1.013 1.00 60.76 22 PRO C O 1
ATOM 758 N N . GLY C 2 23 ? 38.738 -46.429 -2.987 1.00 57.64 23 GLY C N 1
ATOM 759 C CA . GLY C 2 23 ? 38.805 -47.889 -3.038 1.00 62.26 23 GLY C CA 1
ATOM 760 C C . GLY C 2 23 ? 37.431 -48.523 -3.193 1.00 62.48 23 GLY C C 1
ATOM 761 O O . GLY C 2 23 ? 37.284 -49.524 -3.900 1.00 65.20 23 GLY C O 1
ATOM 762 N N . ASP C 2 24 ? 36.430 -47.928 -2.536 1.00 60.08 24 ASP C N 1
ATOM 763 C CA . ASP C 2 24 ? 35.044 -48.428 -2.513 1.00 60.60 24 ASP C CA 1
ATOM 764 C C . ASP C 2 24 ? 34.298 -48.209 -3.846 1.00 57.99 24 ASP C C 1
ATOM 765 O O . ASP C 2 24 ? 34.227 -47.074 -4.340 1.00 53.78 24 ASP C O 1
ATOM 770 N N . PRO C 2 25 ? 33.725 -49.296 -4.416 1.00 60.97 25 PRO C N 1
ATOM 771 C CA . PRO C 2 25 ? 33.148 -49.298 -5.774 1.00 59.64 25 PRO C CA 1
ATOM 772 C C . PRO C 2 25 ? 31.854 -48.477 -5.983 1.00 56.14 25 PRO C C 1
ATOM 773 O O . PRO C 2 25 ? 31.720 -47.796 -7.018 1.00 53.18 25 PRO C O 1
ATOM 777 N N . LYS C 2 26 ? 30.928 -48.535 -5.020 1.00 56.91 26 LYS C N 1
ATOM 778 C CA . LYS C 2 26 ? 29.595 -47.926 -5.168 1.00 54.74 26 LYS C CA 1
ATOM 779 C C . LYS C 2 26 ? 29.617 -46.400 -5.280 1.00 49.73 26 LYS C C 1
ATOM 780 O O . LYS C 2 26 ? 29.115 -45.832 -6.270 1.00 47.41 26 LYS C O 1
ATOM 786 N N . ALA C 2 27 ? 30.207 -45.742 -4.282 1.00 48.56 27 ALA C N 1
ATOM 787 C CA . ALA C 2 27 ? 30.341 -44.283 -4.300 1.00 44.51 27 ALA C CA 1
ATOM 788 C C . ALA C 2 27 ? 31.024 -43.848 -5.590 1.00 42.42 27 ALA C C 1
ATOM 789 O O . ALA C 2 27 ? 30.559 -42.935 -6.262 1.00 39.73 27 ALA C O 1
ATOM 791 N N . PHE C 2 28 ? 32.107 -44.546 -5.928 1.00 44.25 28 PHE C N 1
ATOM 792 C CA . PHE C 2 28 ? 32.875 -44.342 -7.156 1.00 43.35 28 PHE C CA 1
ATOM 793 C C . PHE C 2 28 ? 32.017 -44.311 -8.424 1.00 42.43 28 PHE C C 1
ATOM 794 O O . PHE C 2 28 ? 32.064 -43.339 -9.189 1.00 39.87 28 PHE C O 1
ATOM 802 N N . THR C 2 29 ? 31.233 -45.362 -8.648 1.00 44.97 29 THR C N 1
ATOM 803 C CA . THR C 2 29 ? 30.355 -45.387 -9.826 1.00 44.67 29 THR C CA 1
ATOM 804 C C . THR C 2 29 ? 29.269 -44.315 -9.769 1.00 41.80 29 THR C C 1
ATOM 805 O O . THR C 2 29 ? 28.847 -43.807 -10.804 1.00 40.48 29 THR C O 1
ATOM 809 N N . GLU C 2 30 ? 28.824 -43.978 -8.562 1.00 41.28 30 GLU C N 1
ATOM 810 C CA . GLU C 2 30 ? 27.797 -42.957 -8.377 1.00 39.14 30 GLU C CA 1
ATOM 811 C C . GLU C 2 30 ? 28.346 -41.617 -8.854 1.00 35.90 30 GLU C C 1
ATOM 812 O O . GLU C 2 30 ? 27.670 -40.859 -9.568 1.00 34.44 30 GLU C O 1
ATOM 818 N N . ILE C 2 31 ? 29.589 -41.352 -8.458 1.00 35.31 31 ILE C N 1
ATOM 819 C CA . ILE C 2 31 ? 30.347 -40.186 -8.890 1.00 33.08 31 ILE C CA 1
ATOM 820 C C . ILE C 2 31 ? 30.413 -40.187 -10.406 1.00 32.90 31 ILE C C 1
ATOM 821 O O . ILE C 2 31 ? 30.013 -39.213 -11.043 1.00 31.31 31 ILE C O 1
ATOM 826 N N . ASN C 2 32 ? 30.890 -41.297 -10.973 1.00 35.02 32 ASN C N 1
ATOM 827 C CA . ASN C 2 32 ? 31.093 -41.405 -12.419 1.00 35.51 32 ASN C CA 1
ATOM 828 C C . ASN C 2 32 ? 29.824 -41.192 -13.233 1.00 35.13 32 ASN C C 1
ATOM 829 O O . ASN C 2 32 ? 29.868 -40.655 -14.339 1.00 34.63 32 ASN C O 1
ATOM 834 N N . ARG C 2 33 ? 28.697 -41.614 -12.672 1.00 35.81 33 ARG C N 1
ATOM 835 C CA . ARG C 2 33 ? 27.403 -41.438 -13.308 1.00 35.95 33 ARG C CA 1
ATOM 836 C C . ARG C 2 33 ? 27.001 -39.975 -13.257 1.00 33.40 33 ARG C C 1
ATOM 837 O O . ARG C 2 33 ? 26.546 -39.416 -14.256 1.00 33.09 33 ARG C O 1
ATOM 845 N N . LEU C 2 34 ? 27.193 -39.357 -12.093 1.00 32.04 34 LEU C N 1
ATOM 846 C CA . LEU C 2 34 ? 26.705 -38.001 -11.859 1.00 30.28 34 LEU C CA 1
ATOM 847 C C . LEU C 2 34 ? 27.523 -36.924 -12.557 1.00 28.88 34 LEU C C 1
ATOM 848 O O . LEU C 2 34 ? 26.995 -35.892 -12.981 1.00 28.22 34 LEU C O 1
ATOM 853 N N . LEU C 2 35 ? 28.815 -37.185 -12.685 1.00 28.98 35 LEU C N 1
ATOM 854 C CA . LEU C 2 35 ? 29.778 -36.167 -13.077 1.00 28.16 35 LEU C CA 1
ATOM 855 C C . LEU C 2 35 ? 29.555 -35.494 -14.438 1.00 28.25 35 LEU C C 1
ATOM 856 O O . LEU C 2 35 ? 29.666 -34.281 -14.525 1.00 27.63 35 LEU C O 1
ATOM 861 N N . PRO C 2 36 ? 29.229 -36.264 -15.492 1.00 29.48 36 PRO C N 1
ATOM 862 C CA . PRO C 2 36 ? 29.014 -35.623 -16.790 1.00 29.99 36 PRO C CA 1
ATOM 863 C C . PRO C 2 36 ? 27.934 -34.539 -16.791 1.00 29.38 36 PRO C C 1
ATOM 864 O O . PRO C 2 36 ? 28.033 -33.566 -17.537 1.00 29.68 36 PRO C O 1
ATOM 868 N N . TYR C 2 37 ? 26.909 -34.706 -15.968 1.00 29.02 37 TYR C N 1
ATOM 869 C CA . TYR C 2 37 ? 25.818 -33.750 -15.956 1.00 29.02 37 TYR C CA 1
ATOM 870 C C . TYR C 2 37 ? 26.315 -32.431 -15.405 1.00 28.12 37 TYR C C 1
ATOM 871 O O . TYR C 2 37 ? 26.034 -31.365 -15.967 1.00 28.67 37 TYR C O 1
ATOM 880 N N . PHE C 2 38 ? 27.081 -32.513 -14.322 1.00 27.22 38 PHE C N 1
ATOM 881 C CA . PHE C 2 38 ? 27.741 -31.344 -13.780 1.00 26.84 38 PHE C CA 1
ATOM 882 C C . PHE C 2 38 ? 28.708 -30.744 -14.814 1.00 27.48 38 PHE C C 1
ATOM 883 O O . PHE C 2 38 ? 28.800 -29.524 -14.947 1.00 28.10 38 PHE C O 1
ATOM 891 N N . ARG C 2 39 ? 29.397 -31.599 -15.568 1.00 27.87 39 ARG C N 1
ATOM 892 C CA . ARG C 2 39 ? 30.252 -31.118 -16.647 1.00 29.04 39 ARG C CA 1
ATOM 893 C C . ARG C 2 39 ? 29.424 -30.451 -17.743 1.00 30.12 39 ARG C C 1
ATOM 894 O O . ARG C 2 39 ? 29.810 -29.402 -18.271 1.00 31.32 39 ARG C O 1
ATOM 902 N N . GLN C 2 40 ? 28.289 -31.065 -18.074 1.00 30.17 40 GLN C N 1
ATOM 903 C CA . GLN C 2 40 ? 27.432 -30.588 -19.149 1.00 31.61 40 GLN C CA 1
ATOM 904 C C . GLN C 2 40 ? 26.953 -29.182 -18.838 1.00 32.01 40 GLN C C 1
ATOM 905 O O . GLN C 2 40 ? 26.987 -28.302 -19.699 1.00 33.72 40 GLN C O 1
ATOM 911 N N . SER C 2 41 ? 26.535 -28.969 -17.595 1.00 30.90 41 SER C N 1
ATOM 912 C CA . SER C 2 41 ? 25.970 -27.693 -17.190 1.00 31.72 41 SER C CA 1
ATOM 913 C C . SER C 2 41 ? 26.991 -26.564 -17.279 1.00 32.71 41 SER C C 1
ATOM 914 O O . SER C 2 41 ? 26.630 -25.391 -17.220 1.00 34.25 41 SER C O 1
ATOM 917 N N . LEU C 2 42 ? 28.263 -26.931 -17.423 1.00 32.32 42 LEU C N 1
ATOM 918 C CA . LEU C 2 42 ? 29.349 -25.964 -17.598 1.00 33.83 42 LEU C CA 1
ATOM 919 C C . LEU C 2 42 ? 29.995 -26.132 -18.967 1.00 35.38 42 LEU C C 1
ATOM 920 O O . LEU C 2 42 ? 31.216 -26.027 -19.114 1.00 36.26 42 LEU C O 1
ATOM 925 N N . SER C 2 43 ? 29.175 -26.390 -19.977 1.00 36.14 43 SER C N 1
ATOM 926 C CA . SER C 2 43 ? 29.697 -26.533 -21.323 1.00 38.09 43 SER C CA 1
ATOM 927 C C . SER C 2 43 ? 29.038 -25.526 -22.253 1.00 40.79 43 SER C C 1
ATOM 928 O O . SER C 2 43 ? 27.836 -25.279 -22.162 1.00 40.84 43 SER C O 1
ATOM 931 N N . CYS C 2 44 ? 29.855 -24.920 -23.110 1.00 43.49 44 CYS C N 1
ATOM 932 C CA . CYS C 2 44 ? 29.413 -23.882 -24.026 1.00 46.84 44 CYS C CA 1
ATOM 933 C C . CYS C 2 44 ? 28.599 -24.504 -25.137 1.00 47.78 44 CYS C C 1
ATOM 934 O O . CYS C 2 44 ? 29.019 -25.491 -25.753 1.00 47.64 44 CYS C O 1
ATOM 937 N N . CYS C 2 45 ? 27.438 -23.911 -25.393 1.00 49.21 45 CYS C N 1
ATOM 938 C CA . CYS C 2 45 ? 26.454 -24.489 -26.303 1.00 50.24 45 CYS C CA 1
ATOM 939 C C . CYS C 2 45 ? 26.839 -24.374 -27.775 1.00 53.84 45 CYS C C 1
ATOM 940 O O . CYS C 2 45 ? 26.125 -24.868 -28.646 1.00 55.27 45 CYS C O 1
ATOM 943 N N . VAL C 2 46 ? 27.967 -23.720 -28.042 1.00 55.73 46 VAL C N 1
ATOM 944 C CA . VAL C 2 46 ? 28.510 -23.606 -29.393 1.00 59.57 46 VAL C CA 1
ATOM 945 C C . VAL C 2 46 ? 29.756 -24.490 -29.526 1.00 58.78 46 VAL C C 1
ATOM 946 O O . VAL C 2 46 ? 29.857 -25.284 -30.461 1.00 60.12 46 VAL C O 1
ATOM 950 N N . CYS C 2 47 ? 30.682 -24.355 -28.576 1.00 56.99 47 CYS C N 1
ATOM 951 C CA . CYS C 2 47 ? 31.908 -25.159 -28.519 1.00 56.37 47 CYS C CA 1
ATOM 952 C C . CYS C 2 47 ? 31.665 -26.639 -28.289 1.00 53.43 47 CYS C C 1
ATOM 953 O O . CYS C 2 47 ? 32.173 -27.487 -29.028 1.00 54.75 47 CYS C O 1
ATOM 956 N N . GLY C 2 48 ? 30.894 -26.930 -27.242 1.00 49.94 48 GLY C N 1
ATOM 957 C CA . GLY C 2 48 ? 30.891 -28.246 -26.621 1.00 47.06 48 GLY C CA 1
ATOM 958 C C . GLY C 2 48 ? 31.924 -28.254 -25.504 1.00 45.24 48 GLY C C 1
ATOM 959 O O . GLY C 2 48 ? 31.818 -29.025 -24.549 1.00 42.50 48 GLY C O 1
ATOM 960 N N . HIS C 2 49 ? 32.918 -27.374 -25.629 1.00 47.25 49 HIS C N 1
ATOM 961 C CA . HIS C 2 49 ? 34.017 -27.241 -24.673 1.00 46.47 49 HIS C CA 1
ATOM 962 C C . HIS C 2 49 ? 33.576 -26.646 -23.367 1.00 44.12 49 HIS C C 1
ATOM 963 O O . HIS C 2 49 ? 32.472 -26.107 -23.253 1.00 43.60 49 HIS C O 1
ATOM 970 N N . LEU C 2 50 ? 34.451 -26.737 -22.369 1.00 43.11 50 LEU C N 1
ATOM 971 C CA . LEU C 2 50 ? 34.217 -26.124 -21.067 1.00 41.45 50 LEU C CA 1
ATOM 972 C C . LEU C 2 50 ? 34.424 -24.611 -21.191 1.00 44.22 50 LEU C C 1
ATOM 973 O O . LEU C 2 50 ? 35.476 -24.167 -21.667 1.00 47.11 50 LEU C O 1
ATOM 978 N N . LEU C 2 51 ? 33.413 -23.839 -20.777 1.00 43.85 51 LEU C N 1
ATOM 979 C CA . LEU C 2 51 ? 33.390 -22.368 -20.915 1.00 47.00 51 LEU C CA 1
ATOM 980 C C . LEU C 2 51 ? 34.742 -21.716 -20.654 1.00 49.56 51 LEU C C 1
ATOM 981 O O . LEU C 2 51 ? 35.232 -21.743 -19.529 1.00 48.42 51 LEU C O 1
ATOM 986 N N . GLN C 2 52 ? 35.343 -21.124 -21.682 1.00 53.45 52 GLN C N 1
ATOM 987 C CA . GLN C 2 52 ? 36.650 -20.498 -21.498 1.00 56.64 52 GLN C CA 1
ATOM 988 C C . GLN C 2 52 ? 36.553 -19.029 -21.075 1.00 59.81 52 GLN C C 1
ATOM 989 O O . GLN C 2 52 ? 37.522 -18.455 -20.573 1.00 62.29 52 GLN C O 1
ATOM 995 N N . ASP C 2 53 ? 35.383 -18.432 -21.283 1.00 60.19 53 ASP C N 1
ATOM 996 C CA . ASP C 2 53 ? 35.068 -17.118 -20.739 1.00 63.00 53 ASP C CA 1
ATOM 997 C C . ASP C 2 53 ? 33.555 -16.989 -20.679 1.00 61.49 53 ASP C C 1
ATOM 998 O O . ASP C 2 53 ? 32.915 -16.618 -21.672 1.00 63.72 53 ASP C O 1
ATOM 1003 N N . PRO C 2 54 ? 32.973 -17.305 -19.510 1.00 58.09 54 PRO C N 1
ATOM 1004 C CA . PRO C 2 54 ? 31.532 -17.502 -19.390 1.00 56.08 54 PRO C CA 1
ATOM 1005 C C . PRO C 2 54 ? 30.726 -16.239 -19.651 1.00 60.08 54 PRO C C 1
ATOM 1006 O O . PRO C 2 54 ? 30.979 -15.195 -19.038 1.00 63.07 54 PRO C O 1
ATOM 1010 N N . ILE C 2 55 ? 29.780 -16.349 -20.581 1.00 60.59 55 ILE C N 1
ATOM 1011 C CA . ILE C 2 55 ? 28.796 -15.310 -20.850 1.00 64.28 55 ILE C CA 1
ATOM 1012 C C . ILE C 2 55 ? 27.409 -15.922 -20.691 1.00 61.63 55 ILE C C 1
ATOM 1013 O O . ILE C 2 55 ? 27.085 -16.931 -21.323 1.00 59.23 55 ILE C O 1
ATOM 1018 N N . ALA C 2 56 ? 26.601 -15.318 -19.829 1.00 62.51 56 ALA C N 1
ATOM 1019 C CA . ALA C 2 56 ? 25.262 -15.817 -19.559 1.00 60.67 56 ALA C CA 1
ATOM 1020 C C . ALA C 2 56 ? 24.238 -14.775 -19.974 1.00 65.36 56 ALA C C 1
ATOM 1021 O O . ALA C 2 56 ? 24.488 -13.578 -19.836 1.00 69.58 56 ALA C O 1
ATOM 1023 N N . PRO C 2 57 ? 23.075 -15.220 -20.478 1.00 65.15 57 PRO C N 1
ATOM 1024 C CA . PRO C 2 57 ? 22.106 -14.224 -20.896 1.00 70.14 57 PRO C CA 1
ATOM 1025 C C . PRO C 2 57 ? 21.477 -13.546 -19.686 1.00 71.59 57 PRO C C 1
ATOM 1026 O O . PRO C 2 57 ? 20.841 -14.213 -18.863 1.00 68.65 57 PRO C O 1
ATOM 1030 N N . THR C 2 58 ? 21.679 -12.235 -19.569 1.00 76.52 58 THR C N 1
ATOM 1031 C CA . THR C 2 58 ? 20.929 -11.429 -18.602 1.00 79.45 58 THR C CA 1
ATOM 1032 C C . THR C 2 58 ? 19.444 -11.673 -18.852 1.00 80.42 58 THR C C 1
ATOM 1033 O O . THR C 2 58 ? 18.597 -11.404 -18.000 1.00 81.77 58 THR C O 1
ATOM 1037 N N . ASN C 2 59 ? 19.176 -12.226 -20.035 1.00 79.96 59 ASN C N 1
ATOM 1038 C CA . ASN C 2 59 ? 17.846 -12.481 -20.580 1.00 81.57 59 ASN C CA 1
ATOM 1039 C C . ASN C 2 59 ? 16.939 -13.403 -19.749 1.00 78.28 59 ASN C C 1
ATOM 1040 O O . ASN C 2 59 ? 15.885 -12.973 -19.271 1.00 81.28 59 ASN C O 1
ATOM 1045 N N . SER C 2 60 ? 17.346 -14.661 -19.573 1.00 72.67 60 SER C N 1
ATOM 1046 C CA . SER C 2 60 ? 16.397 -15.686 -19.144 1.00 70.25 60 SER C CA 1
ATOM 1047 C C . SER C 2 60 ? 16.911 -16.731 -18.164 1.00 64.83 60 SER C C 1
ATOM 1048 O O . SER C 2 60 ? 18.114 -16.885 -17.950 1.00 62.10 60 SER C O 1
ATOM 1051 N N . THR C 2 61 ? 15.950 -17.459 -17.602 1.00 63.84 61 THR C N 1
ATOM 1052 C CA . THR C 2 61 ? 16.189 -18.577 -16.703 1.00 59.39 61 THR C CA 1
ATOM 1053 C C . THR C 2 61 ? 16.571 -19.855 -17.459 1.00 55.97 61 THR C C 1
ATOM 1054 O O . THR C 2 61 ? 16.730 -20.912 -16.848 1.00 52.64 61 THR C O 1
ATOM 1058 N N . CYS C 2 62 ? 16.729 -19.750 -18.779 1.00 57.26 62 CYS C N 1
ATOM 1059 C CA . CYS C 2 62 ? 16.980 -20.911 -19.641 1.00 55.01 62 CYS C CA 1
ATOM 1060 C C . CYS C 2 62 ? 18.348 -21.572 -19.425 1.00 50.98 62 CYS C C 1
ATOM 1061 O O . CYS C 2 62 ? 18.556 -22.710 -19.859 1.00 48.87 62 CYS C O 1
ATOM 1064 N N . GLN C 2 63 ? 19.264 -20.839 -18.782 1.00 50.50 63 GLN C N 1
ATOM 1065 C CA . GLN C 2 63 ? 20.561 -21.353 -18.290 1.00 47.09 63 GLN C CA 1
ATOM 1066 C C . GLN C 2 63 ? 21.507 -21.918 -19.354 1.00 46.02 63 GLN C C 1
ATOM 1067 O O . GLN C 2 63 ? 22.292 -22.827 -19.076 1.00 43.08 63 GLN C O 1
ATOM 1073 N N . HIS C 2 64 ? 21.436 -21.378 -20.566 1.00 48.85 64 HIS C N 1
ATOM 1074 C CA . HIS C 2 64 ? 22.381 -21.746 -21.619 1.00 48.70 64 HIS C CA 1
ATOM 1075 C C . HIS C 2 64 ? 23.507 -20.760 -21.629 1.00 50.11 64 HIS C C 1
ATOM 1076 O O . HIS C 2 64 ? 23.270 -19.559 -21.694 1.00 53.40 64 HIS C O 1
ATOM 1083 N N . TYR C 2 65 ? 24.741 -21.254 -21.568 1.00 48.17 65 TYR C N 1
ATOM 1084 C CA . TYR C 2 65 ? 25.919 -20.391 -21.428 1.00 49.61 65 TYR C CA 1
ATOM 1085 C C . TYR C 2 65 ? 26.962 -20.590 -22.523 1.00 50.78 65 TYR C C 1
ATOM 1086 O O . TYR C 2 65 ? 27.104 -21.692 -23.058 1.00 49.12 65 TYR C O 1
ATOM 1095 N N . VAL C 2 66 ? 27.712 -19.531 -22.828 1.00 54.08 66 VAL C N 1
ATOM 1096 C CA . VAL C 2 66 ? 28.755 -19.591 -23.864 1.00 56.06 66 VAL C CA 1
ATOM 1097 C C . VAL C 2 66 ? 30.081 -18.902 -23.509 1.00 57.82 66 VAL C C 1
ATOM 1098 O O . VAL C 2 66 ? 30.132 -18.027 -22.638 1.00 58.81 66 VAL C O 1
ATOM 1102 N N . CYS C 2 67 ? 31.151 -19.304 -24.197 1.00 58.68 67 CYS C N 1
ATOM 1103 C CA . CYS C 2 67 ? 32.439 -18.621 -24.100 1.00 61.50 67 CYS C CA 1
ATOM 1104 C C . CYS C 2 67 ? 32.274 -17.198 -24.614 1.00 66.86 67 CYS C C 1
ATOM 1105 O O . CYS C 2 67 ? 31.300 -16.900 -25.309 1.00 68.53 67 CYS C O 1
ATOM 1108 N N . LYS C 2 68 ? 33.211 -16.314 -24.277 1.00 70.06 68 LYS C N 1
ATOM 1109 C CA . LYS C 2 68 ? 33.166 -14.957 -24.816 1.00 76.06 68 LYS C CA 1
ATOM 1110 C C . LYS C 2 68 ? 33.469 -14.989 -26.312 1.00 79.71 68 LYS C C 1
ATOM 1111 O O . LYS C 2 68 ? 32.902 -14.218 -27.088 1.00 83.93 68 LYS C O 1
ATOM 1117 N N . THR C 2 69 ? 34.342 -15.916 -26.702 1.00 78.33 69 THR C N 1
ATOM 1118 C CA . THR C 2 69 ? 34.706 -16.132 -28.101 1.00 81.62 69 THR C CA 1
ATOM 1119 C C . THR C 2 69 ? 33.617 -16.877 -28.886 1.00 79.74 69 THR C C 1
ATOM 1120 O O . THR C 2 69 ? 33.848 -17.330 -30.016 1.00 81.70 69 THR C O 1
ATOM 1124 N N . CYS C 2 70 ? 32.431 -16.991 -28.289 1.00 76.45 70 CYS C N 1
ATOM 1125 C CA . CYS C 2 70 ? 31.311 -17.690 -28.917 1.00 74.84 70 CYS C CA 1
ATOM 1126 C C . CYS C 2 70 ? 30.050 -16.820 -29.036 1.00 77.12 70 CYS C C 1
ATOM 1127 O O . CYS C 2 70 ? 28.925 -17.329 -29.023 1.00 74.84 70 CYS C O 1
ATOM 1130 N N . LYS C 2 71 ? 30.251 -15.507 -29.156 1.00 82.16 71 LYS C N 1
ATOM 1131 C CA . LYS C 2 71 ? 29.167 -14.569 -29.454 1.00 85.86 71 LYS C CA 1
ATOM 1132 C C . LYS C 2 71 ? 28.675 -14.783 -30.884 1.00 88.92 71 LYS C C 1
ATOM 1133 O O . LYS C 2 71 ? 29.439 -15.224 -31.747 1.00 90.26 71 LYS C O 1
ATOM 1139 N N . GLY C 2 72 ? 27.399 -14.475 -31.121 1.00 90.41 72 GLY C N 1
ATOM 1140 C CA . GLY C 2 72 ? 26.788 -14.514 -32.454 1.00 94.25 72 GLY C CA 1
ATOM 1141 C C . GLY C 2 72 ? 27.026 -15.755 -33.300 1.00 92.41 72 GLY C C 1
ATOM 1142 O O . GLY C 2 72 ? 26.792 -15.734 -34.515 1.00 96.52 72 GLY C O 1
ATOM 1143 N N . LYS C 2 73 ? 27.493 -16.831 -32.667 1.00 86.73 73 LYS C N 1
ATOM 1144 C CA . LYS C 2 73 ? 27.774 -18.071 -33.380 1.00 85.10 73 LYS C CA 1
ATOM 1145 C C . LYS C 2 73 ? 26.718 -19.137 -33.137 1.00 80.98 73 LYS C C 1
ATOM 1146 O O . LYS C 2 73 ? 25.980 -19.094 -32.149 1.00 78.00 73 LYS C O 1
ATOM 1152 N N . LYS C 2 74 ? 26.671 -20.095 -34.055 1.00 81.34 74 LYS C N 1
ATOM 1153 C CA . LYS C 2 74 ? 25.591 -21.067 -34.133 1.00 79.17 74 LYS C CA 1
ATOM 1154 C C . LYS C 2 74 ? 25.622 -22.097 -33.000 1.00 73.09 74 LYS C C 1
ATOM 1155 O O . LYS C 2 74 ? 26.542 -22.913 -32.904 1.00 70.96 74 LYS C O 1
ATOM 1161 N N . MET C 2 75 ? 24.600 -22.026 -32.146 1.00 70.86 75 MET C N 1
ATOM 1162 C CA . MET C 2 75 ? 24.418 -22.922 -31.003 1.00 65.66 75 MET C CA 1
ATOM 1163 C C . MET C 2 75 ? 24.084 -24.338 -31.468 1.00 64.51 75 MET C C 1
ATOM 1164 O O . MET C 2 75 ? 23.578 -24.519 -32.573 1.00 67.76 75 MET C O 1
ATOM 1169 N N . MET C 2 76 ? 24.345 -25.338 -30.628 1.00 60.38 76 MET C N 1
ATOM 1170 C CA . MET C 2 76 ? 24.258 -26.732 -31.083 1.00 59.82 76 MET C CA 1
ATOM 1171 C C . MET C 2 76 ? 22.954 -27.487 -30.791 1.00 58.92 76 MET C C 1
ATOM 1172 O O . MET C 2 76 ? 22.497 -28.251 -31.646 1.00 60.96 76 MET C O 1
ATOM 1177 N N . MET C 2 77 ? 22.352 -27.292 -29.618 1.00 56.41 77 MET C N 1
ATOM 1178 C CA . MET C 2 77 ? 21.108 -28.008 -29.316 1.00 56.10 77 MET C CA 1
ATOM 1179 C C . MET C 2 77 ? 20.010 -27.612 -30.294 1.00 60.26 77 MET C C 1
ATOM 1180 O O . MET C 2 77 ? 19.630 -26.444 -30.389 1.00 62.27 77 MET C O 1
ATOM 1185 N N . LYS C 2 78 ? 19.555 -28.607 -31.048 1.00 62.03 78 LYS C N 1
ATOM 1186 C CA . LYS C 2 78 ? 18.469 -28.460 -32.008 1.00 66.35 78 LYS C CA 1
ATOM 1187 C C . LYS C 2 78 ? 17.323 -29.359 -31.525 1.00 66.17 78 LYS C C 1
ATOM 1188 O O . LYS C 2 78 ? 17.536 -30.551 -31.303 1.00 64.66 78 LYS C O 1
ATOM 1194 N N . PRO C 2 79 ? 16.108 -28.796 -31.344 1.00 68.18 79 PRO C N 1
ATOM 1195 C CA . PRO C 2 79 ? 15.717 -27.416 -31.621 1.00 70.84 79 PRO C CA 1
ATOM 1196 C C . PRO C 2 79 ? 16.456 -26.422 -30.742 1.00 68.11 79 PRO C C 1
ATOM 1197 O O . PRO C 2 79 ? 16.791 -26.737 -29.596 1.00 64.15 79 PRO C O 1
ATOM 1201 N N . SER C 2 80 ? 16.716 -25.240 -31.294 1.00 70.71 80 SER C N 1
ATOM 1202 C CA . SER C 2 80 ? 17.392 -24.165 -30.572 1.00 69.27 80 SER C CA 1
ATOM 1203 C C . SER C 2 80 ? 16.482 -23.561 -29.505 1.00 69.06 80 SER C C 1
ATOM 1204 O O . SER C 2 80 ? 15.257 -23.594 -29.637 1.00 71.65 80 SER C O 1
ATOM 1207 N N . CYS C 2 81 ? 17.087 -23.022 -28.448 1.00 66.37 81 CYS C N 1
ATOM 1208 C CA . CYS C 2 81 ? 16.338 -22.435 -27.340 1.00 66.25 81 CYS C CA 1
ATOM 1209 C C . CYS C 2 81 ? 15.750 -21.080 -27.720 1.00 71.11 81 CYS C C 1
ATOM 1210 O O . CYS C 2 81 ? 16.444 -20.228 -28.278 1.00 73.18 81 CYS C O 1
ATOM 1213 N N . SER C 2 82 ? 14.469 -20.897 -27.406 1.00 73.40 82 SER C N 1
ATOM 1214 C CA . SER C 2 82 ? 13.707 -19.709 -27.801 1.00 78.84 82 SER C CA 1
ATOM 1215 C C . SER C 2 82 ? 14.193 -18.448 -27.100 1.00 79.57 82 SER C C 1
ATOM 1216 O O . SER C 2 82 ? 14.304 -17.383 -27.715 1.00 83.85 82 SER C O 1
ATOM 1219 N N . TRP C 2 83 ? 14.475 -18.586 -25.809 1.00 75.84 83 TRP C N 1
ATOM 1220 C CA . TRP C 2 83 ? 14.854 -17.464 -24.969 1.00 76.63 83 TRP C CA 1
ATOM 1221 C C . TRP C 2 83 ? 16.257 -16.992 -25.258 1.00 75.95 83 TRP C C 1
ATOM 1222 O O . TRP C 2 83 ? 16.560 -15.808 -25.108 1.00 78.97 83 TRP C O 1
ATOM 1233 N N . CYS C 2 84 ? 17.117 -17.915 -25.684 1.00 72.51 84 CYS C N 1
ATOM 1234 C CA . CYS C 2 84 ? 18.520 -17.624 -25.982 1.00 71.85 84 CYS C CA 1
ATOM 1235 C C . CYS C 2 84 ? 18.735 -16.636 -27.120 1.00 77.17 84 CYS C C 1
ATOM 1236 O O . CYS C 2 84 ? 19.722 -15.905 -27.120 1.00 78.36 84 CYS C O 1
ATOM 1239 N N . LYS C 2 85 ? 17.817 -16.625 -28.084 1.00 80.79 85 LYS C N 1
ATOM 1240 C CA . LYS C 2 85 ? 18.037 -15.973 -29.380 1.00 85.88 85 LYS C CA 1
ATOM 1241 C C . LYS C 2 85 ? 18.736 -14.616 -29.357 1.00 89.68 85 LYS C C 1
ATOM 1242 O O . LYS C 2 85 ? 19.716 -14.418 -30.078 1.00 91.16 85 LYS C O 1
ATOM 1248 N N . ASP C 2 86 ? 18.245 -13.691 -28.531 1.00 91.72 86 ASP C N 1
ATOM 1249 C CA . ASP C 2 86 ? 18.861 -12.365 -28.399 1.00 95.91 86 ASP C CA 1
ATOM 1250 C C . ASP C 2 86 ? 20.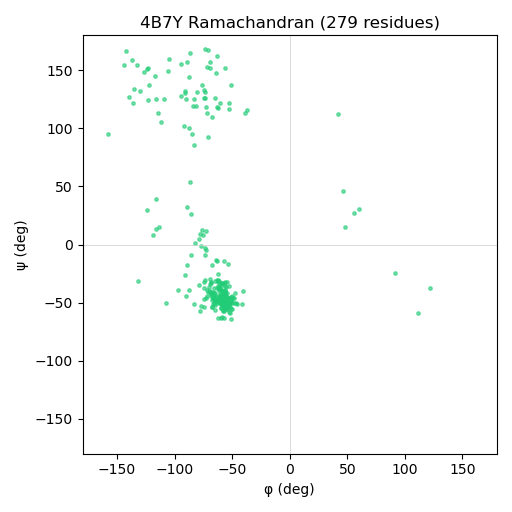286 -12.454 -27.856 1.00 92.56 86 ASP C C 1
ATOM 1251 O O . ASP C 2 86 ? 20.503 -12.923 -26.738 1.00 87.77 86 ASP C O 1
ATOM 1256 N N . TYR C 2 87 ? 21.247 -12.000 -28.659 1.00 95.59 87 TYR C N 1
ATOM 1257 C CA . TYR C 2 87 ? 22.671 -12.190 -28.359 1.00 92.97 87 TYR C CA 1
ATOM 1258 C C . TYR C 2 87 ? 23.359 -11.084 -27.543 1.00 95.37 87 TYR C C 1
ATOM 1259 O O . TYR C 2 87 ? 24.346 -11.359 -26.854 1.00 92.07 87 TYR C O 1
ATOM 1268 N N . GLU C 2 88 ? 22.855 -9.850 -27.621 1.00 101.51 88 GLU C N 1
ATOM 1269 C CA . GLU C 2 88 ? 23.433 -8.729 -26.857 1.00 104.80 88 GLU C CA 1
ATOM 1270 C C . GLU C 2 88 ? 23.150 -8.785 -25.351 1.00 101.25 88 GLU C C 1
ATOM 1271 O O . GLU C 2 88 ? 23.393 -7.816 -24.625 1.00 104.48 88 GLU C O 1
ATOM 1277 N N . GLN C 2 89 ? 22.649 -9.931 -24.895 1.00 95.05 89 GLN C N 1
ATOM 1278 C CA . GLN C 2 89 ? 22.462 -10.203 -23.472 1.00 91.08 89 GLN C CA 1
ATOM 1279 C C . GLN C 2 89 ? 23.755 -10.771 -22.866 1.00 86.60 89 GLN C C 1
ATOM 1280 O O . GLN C 2 89 ? 23.762 -11.841 -22.244 1.00 80.79 89 GLN C O 1
ATOM 1286 N N . PHE C 2 90 ? 24.845 -10.033 -23.068 1.00 89.95 90 PHE C N 1
ATOM 1287 C CA . PHE C 2 90 ? 26.161 -10.426 -22.588 1.00 87.00 90 PHE C CA 1
ATOM 1288 C C . PHE C 2 90 ? 26.352 -10.008 -21.134 1.00 86.44 90 PHE C C 1
ATOM 1289 O O . PHE C 2 90 ? 26.262 -8.826 -20.790 1.00 91.59 90 PHE C O 1
ATOM 1297 N N . GLU C 2 91 ? 26.575 -10.992 -20.275 1.00 80.58 91 GLU C N 1
ATOM 1298 C CA . GLU C 2 91 ? 26.999 -10.715 -18.916 1.00 79.91 91 GLU C CA 1
ATOM 1299 C C . GLU C 2 91 ? 28.124 -11.672 -18.562 1.00 75.32 91 GLU C C 1
ATOM 1300 O O . GLU C 2 91 ? 28.047 -12.875 -18.839 1.00 70.59 91 GLU C O 1
ATOM 1306 N N . GLU C 2 92 ? 29.182 -11.126 -17.977 1.00 77.30 92 GLU C N 1
ATOM 1307 C CA . GLU C 2 92 ? 30.232 -11.954 -17.424 1.00 73.49 92 GLU C CA 1
ATOM 1308 C C . GLU C 2 92 ? 29.796 -12.396 -16.028 1.00 69.95 92 GLU C C 1
ATOM 1309 O O . GLU C 2 92 ? 30.094 -11.746 -15.021 1.00 71.98 92 GLU C O 1
ATOM 1315 N N . ASN C 2 93 ? 29.041 -13.490 -15.998 1.00 65.19 93 ASN C N 1
ATOM 1316 C CA . ASN C 2 93 ? 28.583 -14.103 -14.760 1.00 61.67 93 ASN C CA 1
ATOM 1317 C C . ASN C 2 93 ? 29.767 -14.691 -14.003 1.00 59.27 93 ASN C C 1
ATOM 1318 O O . ASN C 2 93 ? 30.355 -15.683 -14.438 1.00 56.25 93 ASN C O 1
ATOM 1323 N N . LYS C 2 94 ? 30.118 -14.069 -12.881 1.00 61.11 94 LYS C N 1
ATOM 1324 C CA . LYS C 2 94 ? 31.276 -14.502 -12.098 1.00 59.72 94 LYS C CA 1
ATOM 1325 C C . LYS C 2 94 ? 31.050 -15.895 -11.512 1.00 54.38 94 LYS C C 1
ATOM 1326 O O . LYS C 2 94 ? 31.917 -16.776 -11.619 1.00 52.00 94 LYS C O 1
ATOM 1332 N N . GLN C 2 95 ? 29.870 -16.092 -10.924 1.00 53.04 95 GLN C N 1
ATOM 1333 C CA . GLN C 2 95 ? 29.502 -17.365 -10.316 1.00 48.70 95 GLN C CA 1
ATOM 1334 C C . GLN C 2 95 ? 29.824 -18.534 -11.250 1.00 45.46 95 GLN C C 1
ATOM 1335 O O . GLN C 2 95 ? 30.351 -19.562 -10.812 1.00 42.71 95 GLN C O 1
ATOM 1341 N N . LEU C 2 96 ? 29.537 -18.353 -12.538 1.00 46.32 96 LEU C N 1
ATOM 1342 C CA . LEU C 2 96 ? 29.874 -19.341 -13.559 1.00 44.14 96 LEU C CA 1
ATOM 1343 C C . LEU C 2 96 ? 31.360 -19.650 -13.623 1.00 44.03 96 LEU C C 1
ATOM 1344 O O . LEU C 2 96 ? 31.752 -20.808 -13.500 1.00 41.25 96 LEU C O 1
ATOM 1349 N N . SER C 2 97 ? 32.176 -18.614 -13.824 1.00 47.57 97 SER C N 1
ATOM 1350 C CA . SER C 2 97 ? 33.632 -18.762 -13.926 1.00 48.47 97 SER C CA 1
ATOM 1351 C C . SER C 2 97 ? 34.172 -19.515 -12.722 1.00 46.22 97 SER C C 1
ATOM 1352 O O . SER C 2 97 ? 34.925 -20.498 -12.855 1.00 44.55 97 SER C O 1
ATOM 1355 N N . ILE C 2 98 ? 33.762 -19.050 -11.547 1.00 46.60 98 ILE C N 1
ATOM 1356 C CA . ILE C 2 98 ? 34.133 -19.698 -10.310 1.00 44.90 98 ILE C CA 1
ATOM 1357 C C . ILE C 2 98 ? 33.814 -21.183 -10.419 1.00 40.88 98 ILE C C 1
ATOM 1358 O O . ILE C 2 98 ? 34.709 -22.007 -10.267 1.00 39.90 98 ILE C O 1
ATOM 1363 N N . LEU C 2 99 ? 32.560 -21.517 -10.729 1.00 39.11 99 LEU C N 1
ATOM 1364 C CA . LEU C 2 99 ? 32.146 -22.919 -10.830 1.00 35.88 99 LEU C CA 1
ATOM 1365 C C . LEU C 2 99 ? 32.982 -23.726 -11.819 1.00 35.21 99 LEU C C 1
ATOM 1366 O O . LEU C 2 99 ? 33.246 -24.903 -11.591 1.00 33.36 99 LEU C O 1
ATOM 1371 N N . VAL C 2 100 ? 33.392 -23.088 -12.911 1.00 37.20 100 VAL C N 1
ATOM 1372 C CA . VAL C 2 100 ? 34.257 -23.710 -13.909 1.00 37.40 100 VAL C CA 1
ATOM 1373 C C . VAL C 2 100 ? 35.569 -24.132 -13.249 1.00 37.75 100 VAL C C 1
ATOM 1374 O O . VAL C 2 100 ? 35.970 -25.312 -13.319 1.00 36.36 100 VAL C O 1
ATOM 1378 N N . ASN C 2 101 ? 36.216 -23.163 -12.600 1.00 40.07 101 ASN C N 1
ATOM 1379 C CA . ASN C 2 101 ? 37.421 -23.424 -11.820 1.00 40.98 101 ASN C CA 1
ATOM 1380 C C . ASN C 2 101 ? 37.235 -24.552 -10.797 1.00 38.35 101 ASN C C 1
ATOM 1381 O O . ASN C 2 101 ? 38.082 -25.454 -10.667 1.00 38.21 101 ASN C O 1
ATOM 1386 N N . CYS C 2 102 ? 36.117 -24.490 -10.082 1.00 36.76 102 CYS C N 1
ATOM 1387 C CA . CYS C 2 102 ? 35.765 -25.483 -9.089 1.00 34.72 102 CYS C CA 1
ATOM 1388 C C . CYS C 2 102 ? 35.791 -26.862 -9.704 1.00 32.96 102 CYS C C 1
ATOM 1389 O O . CYS C 2 102 ? 36.439 -27.762 -9.185 1.00 32.80 102 CYS C O 1
ATOM 1392 N N . TYR C 2 103 ? 35.084 -27.014 -10.819 1.00 32.10 103 TYR C N 1
ATOM 1393 C CA . TYR C 2 103 ? 35.007 -28.288 -11.519 1.00 30.90 103 TYR C CA 1
ATOM 1394 C C . TYR C 2 103 ? 36.399 -28.792 -11.903 1.00 32.28 103 TYR C C 1
ATOM 1395 O O . TYR C 2 103 ? 36.731 -29.952 -11.657 1.00 31.88 103 TYR C O 1
ATOM 1404 N N . LYS C 2 104 ? 37.214 -27.915 -12.484 1.00 34.42 104 LYS C N 1
ATOM 1405 C CA . LYS C 2 104 ? 38.579 -28.302 -12.862 1.00 36.41 104 LYS C CA 1
ATOM 1406 C C . LYS C 2 104 ? 39.357 -28.873 -11.669 1.00 36.77 104 LYS C C 1
ATOM 1407 O O . LYS C 2 104 ? 39.923 -29.988 -11.735 1.00 37.09 104 LYS C O 1
ATOM 1413 N N . LYS C 2 105 ? 39.354 -28.117 -10.572 1.00 37.12 105 LYS C N 1
ATOM 1414 C CA . LYS C 2 105 ? 40.063 -28.532 -9.369 1.00 37.91 105 LYS C CA 1
ATOM 1415 C C . LYS C 2 105 ? 39.487 -29.823 -8.816 1.00 35.92 105 LYS C C 1
ATOM 1416 O O . LYS C 2 105 ? 40.226 -30.680 -8.325 1.00 36.90 105 LYS C O 1
ATOM 1422 N N . LEU C 2 106 ? 38.174 -29.984 -8.933 1.00 33.62 106 LEU C N 1
ATOM 1423 C CA . LEU C 2 106 ? 37.528 -31.208 -8.483 1.00 32.20 106 LEU C CA 1
ATOM 1424 C C . LEU C 2 106 ? 38.046 -32.418 -9.255 1.00 32.75 106 LEU C C 1
ATOM 1425 O O . LEU C 2 106 ? 38.395 -33.432 -8.652 1.00 33.42 106 LEU C O 1
ATOM 1430 N N . CYS C 2 107 ? 38.122 -32.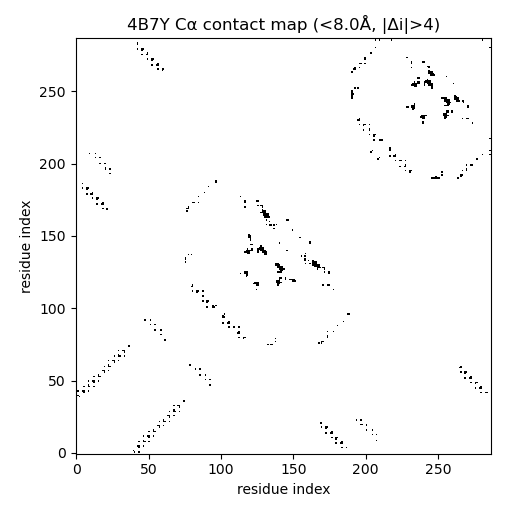296 -10.578 1.00 32.96 107 CYS C N 1
ATOM 1431 C CA . CYS C 2 107 ? 38.624 -33.379 -11.412 1.00 34.01 107 CYS C CA 1
ATOM 1432 C C . CYS C 2 107 ? 40.050 -33.722 -11.056 1.00 36.49 107 CYS C C 1
ATOM 1433 O O . CYS C 2 107 ? 40.417 -34.900 -10.999 1.00 37.58 107 CYS C O 1
ATOM 1436 N N . GLU C 2 108 ? 40.847 -32.682 -10.824 1.00 37.87 108 GLU C N 1
ATOM 1437 C CA . GLU C 2 108 ? 42.234 -32.850 -10.416 1.00 40.75 108 GLU C CA 1
ATOM 1438 C C . GLU C 2 108 ? 42.299 -33.739 -9.174 1.00 40.87 108 GLU C C 1
ATOM 1439 O O . GLU C 2 108 ? 42.967 -34.791 -9.158 1.00 42.73 108 GLU C O 1
ATOM 1445 N N . TYR C 2 109 ? 41.565 -33.326 -8.145 1.00 39.26 109 TYR C N 1
ATOM 1446 C CA . TYR C 2 109 ? 41.516 -34.073 -6.897 1.00 39.61 109 TYR C CA 1
ATOM 1447 C C . TYR C 2 109 ? 41.064 -35.515 -7.108 1.00 39.30 109 TYR C C 1
ATOM 1448 O O . TYR C 2 109 ? 41.639 -36.434 -6.525 1.00 41.32 109 TYR C O 1
ATOM 1457 N N . ILE C 2 110 ? 40.036 -35.706 -7.935 1.00 37.28 110 ILE C N 1
ATOM 1458 C CA . ILE C 2 110 ? 39.511 -37.041 -8.197 1.00 37.38 110 ILE C CA 1
ATOM 1459 C C . ILE C 2 110 ? 40.605 -37.914 -8.782 1.00 40.18 110 ILE C C 1
ATOM 1460 O O . ILE C 2 110 ? 40.898 -38.979 -8.242 1.00 42.12 110 ILE C O 1
ATOM 1465 N N . THR C 2 111 ? 41.218 -37.458 -9.873 1.00 40.88 111 THR C N 1
ATOM 1466 C CA . THR C 2 111 ? 42.293 -38.228 -10.498 1.00 44.06 111 THR C CA 1
ATOM 1467 C C . THR C 2 111 ? 43.382 -38.563 -9.486 1.00 46.83 111 THR C C 1
ATOM 1468 O O . THR C 2 111 ? 44.007 -39.624 -9.575 1.00 49.76 111 THR C O 1
ATOM 1472 N N . GLN C 2 112 ? 43.596 -37.667 -8.520 1.00 46.35 112 GLN C N 1
ATOM 1473 C CA . GLN C 2 112 ? 44.550 -37.949 -7.449 1.00 49.18 112 GLN C CA 1
ATOM 1474 C C . GLN C 2 112 ? 44.076 -39.090 -6.557 1.00 49.64 112 GLN C C 1
ATOM 1475 O O . GLN C 2 112 ? 44.854 -39.980 -6.229 1.00 52.99 112 GLN C O 1
ATOM 1481 N N . THR C 2 113 ? 42.801 -39.077 -6.178 1.00 46.81 113 THR C N 1
ATOM 1482 C CA . THR C 2 113 ? 42.253 -40.144 -5.332 1.00 47.62 113 THR C CA 1
ATOM 1483 C C . THR C 2 113 ? 42.066 -41.451 -6.100 1.00 49.10 113 THR C C 1
ATOM 1484 O O . THR C 2 113 ? 41.786 -42.491 -5.513 1.00 50.89 113 THR C O 1
ATOM 1488 N N . THR C 2 114 ? 42.235 -41.386 -7.412 1.00 48.84 114 THR C N 1
ATOM 1489 C CA . THR C 2 114 ? 42.154 -42.558 -8.256 1.00 50.78 114 THR C CA 1
ATOM 1490 C C . THR C 2 114 ? 43.541 -43.191 -8.383 1.00 55.19 114 THR C C 1
ATOM 1491 O O . THR C 2 114 ? 43.681 -44.405 -8.274 1.00 58.36 114 THR C O 1
ATOM 1495 N N . LEU C 2 115 ? 44.560 -42.361 -8.598 1.00 55.87 115 LEU C N 1
ATOM 1496 C CA . LEU C 2 115 ? 45.938 -42.829 -8.683 1.00 60.45 115 LEU C CA 1
ATOM 1497 C C . LEU C 2 115 ? 46.553 -42.934 -7.294 1.00 62.61 115 LEU C C 1
ATOM 1498 O O . LEU C 2 115 ? 47.357 -43.821 -7.029 1.00 66.97 115 LEU C O 1
ATOM 1503 N N . MET D 2 1 ? 16.376 -13.823 8.297 1.00 75.93 1 MET D N 1
ATOM 1504 C CA . MET D 2 1 ? 17.362 -12.704 8.335 1.00 74.50 1 MET D CA 1
ATOM 1505 C C . MET D 2 1 ? 18.743 -13.186 7.902 1.00 69.77 1 MET D C 1
ATOM 1506 O O . MET D 2 1 ? 19.217 -14.229 8.356 1.00 67.31 1 MET D O 1
ATOM 1508 N N . ASN D 2 2 ? 19.379 -12.419 7.020 1.00 68.95 2 ASN D N 1
ATOM 1509 C CA . ASN D 2 2 ? 20.695 -12.757 6.473 1.00 65.05 2 ASN D CA 1
ATOM 1510 C C . ASN D 2 2 ? 21.849 -12.186 7.309 1.00 63.19 2 ASN D C 1
ATOM 1511 O O . ASN D 2 2 ? 21.886 -10.982 7.563 1.00 65.05 2 ASN D O 1
ATOM 1516 N N . PRO D 2 3 ? 22.791 -13.050 7.745 1.00 59.96 3 PRO D N 1
ATOM 1517 C CA . PRO D 2 3 ? 23.957 -12.591 8.515 1.00 58.32 3 PRO D CA 1
ATOM 1518 C C . PRO D 2 3 ? 25.132 -12.090 7.660 1.00 56.54 3 PRO D C 1
ATOM 1519 O O . PRO D 2 3 ? 25.978 -12.876 7.231 1.00 53.89 3 PRO D O 1
ATOM 1523 N N . VAL D 2 4 ? 25.182 -10.778 7.440 1.00 58.44 4 VAL D N 1
ATOM 1524 C CA . VAL D 2 4 ? 26.226 -10.156 6.616 1.00 57.54 4 VAL D CA 1
ATOM 1525 C C . VAL D 2 4 ? 27.590 -10.141 7.318 1.00 55.40 4 VAL D C 1
ATOM 1526 O O . VAL D 2 4 ? 28.612 -10.480 6.705 1.00 53.28 4 VAL D O 1
ATOM 1530 N N . ASN D 2 5 ? 27.587 -9.753 8.594 1.00 56.39 5 ASN D N 1
ATOM 1531 C CA . ASN D 2 5 ? 28.801 -9.648 9.407 1.00 55.09 5 ASN D CA 1
ATOM 1532 C C . ASN D 2 5 ? 29.580 -10.947 9.475 1.00 51.84 5 ASN D C 1
ATOM 1533 O O . ASN D 2 5 ? 30.722 -11.030 9.011 1.00 50.18 5 ASN D O 1
ATOM 1538 N N . ALA D 2 6 ? 28.947 -11.957 10.061 1.00 51.39 6 ALA D N 1
ATOM 1539 C CA . ALA D 2 6 ? 29.565 -13.260 10.249 1.00 48.97 6 ALA D CA 1
ATOM 1540 C C . ALA D 2 6 ? 30.137 -13.830 8.949 1.00 47.14 6 ALA D C 1
ATOM 1541 O O . ALA D 2 6 ? 31.266 -14.322 8.937 1.00 45.44 6 ALA D O 1
ATOM 1543 N N . THR D 2 7 ? 29.365 -13.753 7.864 1.00 47.90 7 THR D N 1
ATOM 1544 C CA . THR D 2 7 ? 29.802 -14.254 6.560 1.00 46.79 7 THR D CA 1
ATOM 1545 C C . THR D 2 7 ? 31.018 -13.506 6.019 1.00 46.28 7 THR D C 1
ATOM 1546 O O . THR D 2 7 ? 32.004 -14.130 5.614 1.00 44.80 7 THR D O 1
ATOM 1550 N N . ALA D 2 8 ? 30.943 -12.174 6.020 1.00 47.96 8 ALA D N 1
ATOM 1551 C CA . ALA D 2 8 ? 32.035 -11.344 5.513 1.00 48.12 8 ALA D CA 1
ATOM 1552 C C . ALA D 2 8 ? 33.327 -11.606 6.285 1.00 46.63 8 ALA D C 1
ATOM 1553 O O . ALA D 2 8 ? 34.401 -11.786 5.691 1.00 45.79 8 ALA D O 1
ATOM 1555 N N . LEU D 2 9 ? 33.202 -11.650 7.610 1.00 46.68 9 LEU D N 1
ATOM 1556 C CA . LEU D 2 9 ? 34.336 -11.889 8.494 1.00 45.75 9 LEU D CA 1
ATOM 1557 C C . LEU D 2 9 ? 34.896 -13.292 8.323 1.00 43.71 9 LEU D C 1
ATOM 1558 O O . LEU D 2 9 ? 36.110 -13.473 8.321 1.00 43.05 9 LEU D O 1
ATOM 1563 N N . TYR D 2 10 ? 34.017 -14.279 8.172 1.00 43.17 10 TYR D N 1
ATOM 1564 C CA . TYR D 2 10 ? 34.449 -15.644 7.897 1.00 41.82 10 TYR D CA 1
ATOM 1565 C C . TYR D 2 10 ? 35.277 -15.692 6.614 1.00 41.43 10 TYR D C 1
ATOM 1566 O O . TYR D 2 10 ? 36.357 -16.292 6.580 1.00 40.77 10 TYR D O 1
ATOM 1575 N N . ILE D 2 11 ? 34.756 -15.053 5.568 1.00 42.25 11 ILE D N 1
ATOM 1576 C CA . ILE D 2 11 ? 35.427 -14.993 4.282 1.00 42.44 11 ILE D CA 1
ATOM 1577 C C . ILE D 2 11 ? 36.817 -14.383 4.418 1.00 42.51 11 ILE D C 1
ATOM 1578 O O . ILE D 2 11 ? 37.801 -15.022 4.063 1.00 42.10 11 ILE D O 1
ATOM 1583 N N . SER D 2 12 ? 36.901 -13.163 4.948 1.00 43.44 12 SER D N 1
ATOM 1584 C CA . SER D 2 12 ? 38.195 -12.486 5.083 1.00 44.03 12 SER D CA 1
ATOM 1585 C C . SER D 2 12 ? 39.171 -13.275 5.952 1.00 43.05 12 SER D C 1
ATOM 1586 O O . SER D 2 12 ? 40.341 -13.432 5.604 1.00 43.24 12 SER D O 1
ATOM 1589 N N . ALA D 2 13 ? 38.675 -13.791 7.071 1.00 42.37 13 ALA D N 1
ATOM 1590 C CA . ALA D 2 13 ? 39.501 -14.556 7.995 1.00 41.83 13 ALA D CA 1
ATOM 1591 C C . ALA D 2 13 ? 40.106 -15.747 7.283 1.00 41.17 13 ALA D C 1
ATOM 1592 O O . ALA D 2 13 ? 41.324 -15.886 7.222 1.00 41.56 13 ALA D O 1
ATOM 1594 N N . SER D 2 14 ? 39.237 -16.579 6.715 1.00 40.60 14 SER D N 1
ATOM 1595 C CA . SER D 2 14 ? 39.647 -17.775 5.993 1.00 40.47 14 SER D CA 1
ATOM 1596 C C . SER D 2 14 ? 40.653 -17.396 4.933 1.00 41.24 14 SER D C 1
ATOM 1597 O O . SER D 2 14 ? 41.722 -17.979 4.857 1.00 41.71 14 SER D O 1
ATOM 1600 N N . ARG D 2 15 ? 40.310 -16.388 4.142 1.00 41.78 15 ARG D N 1
ATOM 1601 C CA . ARG D 2 15 ? 41.178 -15.901 3.092 1.00 42.95 15 ARG D CA 1
ATOM 1602 C C . ARG D 2 15 ? 42.569 -15.647 3.630 1.00 43.55 15 ARG D C 1
ATOM 1603 O O . ARG D 2 15 ? 43.553 -16.025 3.010 1.00 44.51 15 ARG D O 1
ATOM 1611 N N . LEU D 2 16 ? 42.642 -15.027 4.800 1.00 43.38 16 LEU D N 1
ATOM 1612 C CA . LEU D 2 16 ? 43.924 -14.705 5.403 1.00 44.33 16 LEU D CA 1
ATOM 1613 C C . LEU D 2 16 ? 44.683 -15.962 5.819 1.00 44.19 16 LEU D C 1
ATOM 1614 O O . LEU D 2 16 ? 45.834 -16.157 5.423 1.00 45.44 16 LEU D O 1
ATOM 1619 N N . VAL D 2 17 ? 44.021 -16.811 6.604 1.00 43.08 17 VAL D N 1
ATOM 1620 C CA . VAL D 2 17 ? 44.634 -18.014 7.166 1.00 43.31 17 VAL D CA 1
ATOM 1621 C C . VAL D 2 17 ? 45.145 -18.920 6.061 1.00 44.08 17 VAL D C 1
ATOM 1622 O O . VAL D 2 17 ? 46.227 -19.505 6.156 1.00 45.38 17 VAL D O 1
ATOM 1626 N N . LEU D 2 18 ? 44.353 -19.009 5.004 1.00 43.68 18 LEU D N 1
ATOM 1627 C CA . LEU D 2 18 ? 44.601 -19.942 3.931 1.00 44.68 18 LEU D CA 1
ATOM 1628 C C . LEU D 2 18 ? 45.521 -19.349 2.884 1.00 46.23 18 LEU D C 1
ATOM 1629 O O . LEU D 2 18 ? 46.399 -20.038 2.373 1.00 47.91 18 LEU D O 1
ATOM 1634 N N . ASN D 2 19 ? 45.342 -18.066 2.585 1.00 46.12 19 ASN D N 1
ATOM 1635 C CA . ASN D 2 19 ? 46.278 -17.358 1.714 1.00 47.98 19 ASN D CA 1
ATOM 1636 C C . ASN D 2 19 ? 47.440 -16.718 2.452 1.00 49.00 19 ASN D C 1
ATOM 1637 O O . ASN D 2 19 ? 47.957 -15.672 2.049 1.00 50.37 19 ASN D O 1
ATOM 1642 N N . TYR D 2 20 ? 47.848 -17.370 3.532 1.00 48.69 20 TYR D N 1
ATOM 1643 C CA . TYR D 2 20 ? 48.994 -16.950 4.310 1.00 50.02 20 TYR D CA 1
ATOM 1644 C C . TYR D 2 20 ? 50.232 -16.776 3.413 1.00 52.68 20 TYR D C 1
ATOM 1645 O O . TYR D 2 20 ? 50.695 -17.727 2.784 1.00 53.91 20 TYR D O 1
ATOM 1654 N N . ASP D 2 21 ? 50.722 -15.539 3.338 1.00 53.96 21 ASP D N 1
ATOM 1655 C CA . ASP D 2 21 ? 51.915 -15.176 2.573 1.00 56.95 21 ASP D CA 1
ATOM 1656 C C . ASP D 2 21 ? 53.142 -15.252 3.490 1.00 58.79 21 ASP D C 1
ATOM 1657 O O . ASP D 2 21 ? 53.384 -14.334 4.280 1.00 59.27 21 ASP D O 1
ATOM 1662 N N . PRO D 2 22 ? 53.932 -16.339 3.383 1.00 60.29 22 PRO D N 1
ATOM 1663 C CA . PRO D 2 22 ? 55.010 -16.594 4.349 1.00 62.15 22 PRO D CA 1
ATOM 1664 C C . PRO D 2 22 ? 56.231 -15.702 4.139 1.00 65.53 22 PRO D C 1
ATOM 1665 O O . PRO D 2 22 ? 57.267 -15.910 4.769 1.00 67.86 22 PRO D O 1
ATOM 1669 N N . GLY D 2 23 ? 56.094 -14.726 3.249 1.00 66.15 23 GLY D N 1
ATOM 1670 C CA . GLY D 2 23 ? 57.100 -13.697 3.048 1.00 69.49 23 GLY D CA 1
ATOM 1671 C C . GLY D 2 23 ? 56.545 -12.337 3.421 1.00 68.77 23 GLY D C 1
ATOM 1672 O O . GLY D 2 23 ? 57.131 -11.308 3.092 1.00 71.52 23 GLY D O 1
ATOM 1673 N N . ASP D 2 24 ? 55.402 -12.339 4.101 1.00 65.47 24 ASP D N 1
ATOM 1674 C CA . ASP D 2 24 ? 54.786 -11.123 4.614 1.00 64.97 24 ASP D CA 1
ATOM 1675 C C . ASP D 2 24 ? 54.906 -11.110 6.140 1.00 64.67 24 ASP D C 1
ATOM 1676 O O . ASP D 2 24 ? 54.506 -12.070 6.802 1.00 62.56 24 ASP D O 1
ATOM 1681 N N . PRO D 2 25 ? 55.490 -10.034 6.700 1.00 67.25 25 PRO D N 1
ATOM 1682 C CA . PRO D 2 25 ? 55.593 -9.886 8.157 1.00 67.55 25 PRO D CA 1
ATOM 1683 C C . PRO D 2 25 ? 54.251 -9.617 8.831 1.00 64.91 25 PRO D C 1
ATOM 1684 O O . PRO D 2 25 ? 54.010 -10.109 9.938 1.00 63.89 25 PRO D O 1
ATOM 1688 N N . LYS D 2 26 ? 53.389 -8.852 8.164 1.00 64.21 26 LYS D N 1
ATOM 1689 C CA . LYS D 2 26 ? 52.073 -8.515 8.696 1.00 62.23 26 LYS D CA 1
ATOM 1690 C C . LYS D 2 26 ? 51.134 -9.712 8.650 1.00 58.64 26 LYS D C 1
ATOM 1691 O O . LYS D 2 26 ? 50.006 -9.647 9.146 1.00 56.94 26 LYS D O 1
ATOM 1697 N N . ALA D 2 27 ? 51.619 -10.803 8.063 1.00 57.96 27 ALA D N 1
ATOM 1698 C CA . ALA D 2 27 ? 50.831 -12.008 7.856 1.00 55.14 27 ALA D CA 1
ATOM 1699 C C . ALA D 2 27 ? 50.142 -12.510 9.120 1.00 53.53 27 ALA D C 1
ATOM 1700 O O . ALA D 2 27 ? 48.921 -12.618 9.163 1.00 51.52 27 ALA D O 1
ATOM 1702 N N . PHE D 2 28 ? 50.918 -12.806 10.153 1.00 54.77 28 PHE D N 1
ATOM 1703 C CA . PHE D 2 28 ? 50.343 -13.369 11.370 1.00 53.70 28 PHE D CA 1
ATOM 1704 C C . PHE D 2 28 ? 49.420 -12.382 12.071 1.00 53.56 28 PHE D C 1
ATOM 1705 O O . PHE D 2 28 ? 48.271 -12.699 12.425 1.00 51.78 28 PHE D O 1
ATOM 1713 N N . THR D 2 29 ? 49.955 -11.182 12.269 1.00 55.91 29 THR D N 1
ATOM 1714 C CA . THR D 2 29 ? 49.308 -10.133 13.034 1.00 56.89 29 THR D CA 1
ATOM 1715 C C . THR D 2 29 ? 47.954 -9.743 12.486 1.00 55.28 29 THR D C 1
ATOM 1716 O O . THR D 2 29 ? 47.072 -9.377 13.249 1.00 55.36 29 THR D O 1
ATOM 1720 N N . GLU D 2 30 ? 47.781 -9.813 11.169 1.00 54.20 30 GLU D N 1
ATOM 1721 C CA . GLU D 2 30 ? 46.483 -9.484 10.601 1.00 52.96 30 GLU D CA 1
ATOM 1722 C C . GLU D 2 30 ? 45.454 -10.564 10.941 1.00 50.42 30 GLU D C 1
ATOM 1723 O O . GLU D 2 30 ? 44.319 -10.233 11.292 1.00 50.12 30 GLU D O 1
ATOM 1729 N N . ILE D 2 31 ? 45.863 -11.836 10.884 1.00 49.10 31 ILE D N 1
ATOM 1730 C CA . ILE D 2 31 ? 45.018 -12.950 11.339 1.00 47.24 31 ILE D CA 1
ATOM 1731 C C . ILE D 2 31 ? 44.571 -12.688 12.763 1.00 47.97 31 ILE D C 1
ATOM 1732 O O . ILE D 2 31 ? 43.368 -12.716 13.077 1.00 47.27 31 ILE D O 1
ATOM 1737 N N . ASN D 2 32 ? 45.552 -12.423 13.621 1.00 49.79 32 ASN D N 1
ATOM 1738 C CA . ASN D 2 32 ? 45.268 -12.194 15.024 1.00 51.05 32 ASN D CA 1
ATOM 1739 C C . ASN D 2 32 ? 44.391 -10.975 15.261 1.00 52.19 32 ASN D C 1
ATOM 1740 O O . ASN D 2 32 ? 43.606 -10.955 16.204 1.00 52.73 32 ASN D O 1
ATOM 1745 N N . ARG D 2 33 ? 44.537 -9.969 14.399 1.00 52.98 33 ARG D N 1
ATOM 1746 C CA . ARG D 2 33 ? 43.721 -8.761 14.430 1.00 54.52 33 ARG D CA 1
ATOM 1747 C C . ARG D 2 33 ? 42.255 -9.074 14.142 1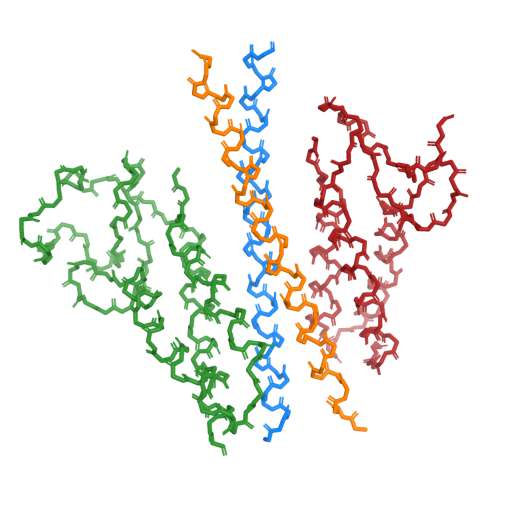.00 52.89 33 ARG D C 1
ATOM 1748 O O . ARG D 2 33 ? 41.362 -8.577 14.831 1.00 54.17 33 ARG D O 1
ATOM 1756 N N . LEU D 2 34 ? 42.015 -9.897 13.121 1.00 50.48 34 LEU D N 1
ATOM 1757 C CA . LEU D 2 34 ? 40.650 -10.148 12.642 1.00 49.24 34 LEU D CA 1
ATOM 1758 C C . LEU D 2 34 ? 39.890 -11.140 13.511 1.00 48.26 34 LEU D C 1
ATOM 1759 O O . LEU D 2 34 ? 38.679 -11.006 13.723 1.00 48.58 34 LEU D O 1
ATOM 1764 N N . LEU D 2 35 ? 40.628 -12.116 14.027 1.00 47.52 35 LEU D N 1
ATOM 1765 C CA . LEU D 2 35 ? 40.055 -13.285 14.689 1.00 46.63 35 LEU D CA 1
ATOM 1766 C C . LEU D 2 35 ? 38.987 -13.038 15.776 1.00 47.95 35 LEU D C 1
ATOM 1767 O O . LEU D 2 35 ? 37.948 -13.709 15.772 1.00 47.25 35 LEU D O 1
ATOM 1772 N N . PRO D 2 36 ? 39.235 -12.087 16.705 1.00 50.28 36 PRO D N 1
ATOM 1773 C CA . PRO D 2 36 ? 38.276 -11.829 17.790 1.00 52.15 36 PRO D CA 1
ATOM 1774 C C . PRO D 2 36 ? 36.986 -11.182 17.306 1.00 52.69 36 PRO D C 1
ATOM 1775 O O . PRO D 2 36 ? 35.906 -11.534 17.779 1.00 53.23 36 PRO D O 1
ATOM 1779 N N . TYR D 2 37 ? 37.108 -10.241 16.373 1.00 52.93 37 TYR D N 1
ATOM 1780 C CA . TYR D 2 37 ? 35.951 -9.608 15.751 1.00 53.70 37 TYR D CA 1
ATOM 1781 C C . TYR D 2 37 ? 35.045 -10.671 15.142 1.00 51.61 37 TYR D C 1
ATOM 1782 O O . TYR D 2 37 ? 33.818 -10.624 15.289 1.00 52.65 37 TYR D O 1
ATOM 1791 N N . PHE D 2 38 ? 35.676 -11.632 14.473 1.00 49.09 38 PHE D N 1
ATOM 1792 C CA . PHE D 2 38 ? 34.988 -12.757 13.868 1.00 47.32 38 PHE D CA 1
ATOM 1793 C C . PHE D 2 38 ? 34.325 -13.637 14.925 1.00 47.71 38 PHE D C 1
ATOM 1794 O O . PHE D 2 38 ? 33.149 -13.987 14.801 1.00 48.01 38 PHE D O 1
ATOM 1802 N N . ARG D 2 39 ? 35.089 -13.982 15.958 1.00 48.07 39 ARG D N 1
ATOM 1803 C CA . ARG D 2 39 ? 34.603 -14.789 17.067 1.00 48.93 39 ARG D CA 1
ATOM 1804 C C . ARG D 2 39 ? 33.416 -14.108 17.732 1.00 51.34 39 ARG D C 1
ATOM 1805 O O . ARG D 2 39 ? 32.437 -14.757 18.093 1.00 52.00 39 ARG D O 1
ATOM 1813 N N . GLN D 2 40 ? 33.510 -12.789 17.871 1.00 53.05 40 GLN D N 1
ATOM 1814 C CA . GLN D 2 40 ? 32.473 -11.992 18.519 1.00 56.04 40 GLN D CA 1
ATOM 1815 C C . GLN D 2 40 ? 31.156 -12.055 17.742 1.00 56.09 40 GLN D C 1
ATOM 1816 O O . GLN D 2 40 ? 30.114 -12.335 18.331 1.00 57.82 40 GLN D O 1
ATOM 1822 N N . SER D 2 41 ? 31.219 -11.838 16.424 1.00 54.50 41 SER D N 1
ATOM 1823 C CA . SER D 2 41 ? 30.025 -11.799 15.561 1.00 54.86 41 SER D CA 1
ATOM 1824 C C . SER D 2 41 ? 29.215 -13.083 15.634 1.00 54.19 41 SER D C 1
ATOM 1825 O O . SER D 2 41 ? 28.061 -13.132 15.197 1.00 55.25 41 SER D O 1
ATOM 1828 N N . LEU D 2 42 ? 29.834 -14.114 16.197 1.00 52.84 42 LEU D N 1
ATOM 1829 C CA . LEU D 2 42 ? 29.226 -15.420 16.305 1.00 52.45 42 LEU D CA 1
ATOM 1830 C C . LEU D 2 42 ? 28.961 -15.801 17.752 1.00 54.45 42 LEU D C 1
ATOM 1831 O O . LEU D 2 42 ? 28.695 -16.968 18.054 1.00 54.39 42 LEU D O 1
ATOM 1836 N N . SER D 2 43 ? 29.024 -14.816 18.644 1.00 56.66 43 SER D N 1
ATOM 1837 C CA . SER D 2 43 ? 28.791 -15.053 20.064 1.00 59.16 43 SER D CA 1
ATOM 1838 C C . SER D 2 43 ? 27.429 -14.518 20.487 1.00 62.57 43 SER D C 1
ATOM 1839 O O . SER D 2 43 ? 26.931 -13.544 19.921 1.00 63.54 43 SER D O 1
ATOM 1842 N N . CYS D 2 44 ? 26.824 -15.172 21.473 1.00 64.77 44 CYS D N 1
ATOM 1843 C CA . CYS D 2 44 ? 25.488 -14.804 21.933 1.00 68.52 44 CYS D CA 1
ATOM 1844 C C . CYS D 2 44 ? 25.493 -13.546 22.798 1.00 71.93 44 CYS D C 1
ATOM 1845 O O . CYS D 2 44 ? 26.347 -13.387 23.672 1.00 72.54 44 CYS D O 1
ATOM 1848 N N . CYS D 2 45 ? 24.517 -12.672 22.553 1.00 74.61 45 CYS D N 1
ATOM 1849 C CA . CYS D 2 45 ? 24.382 -11.394 23.261 1.00 78.60 45 CYS D CA 1
ATOM 1850 C C . CYS D 2 45 ? 23.777 -11.511 24.672 1.00 83.11 45 CYS D C 1
ATOM 1851 O O . CYS D 2 45 ? 23.451 -10.497 25.302 1.00 87.35 45 CYS D O 1
ATOM 1854 N N . VAL D 2 46 ? 23.623 -12.745 25.153 1.00 82.61 46 VAL D N 1
ATOM 1855 C CA . VAL D 2 46 ? 23.147 -13.020 26.516 1.00 86.87 46 VAL D CA 1
ATOM 1856 C C . VAL D 2 46 ? 24.061 -14.058 27.186 1.00 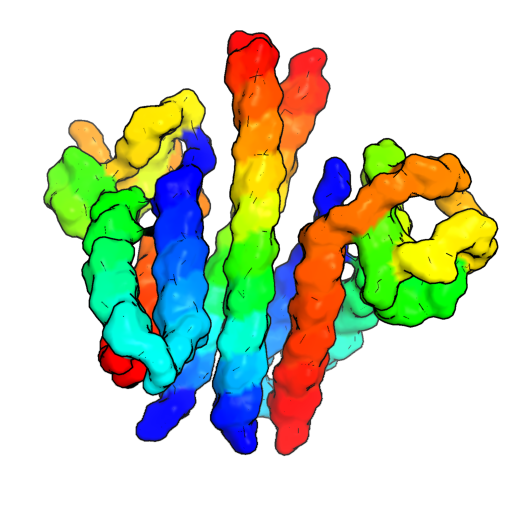85.20 46 VAL D C 1
ATOM 1857 O O . VAL D 2 46 ? 24.253 -14.030 28.403 1.00 88.35 46 VAL D O 1
ATOM 1861 N N . CYS D 2 47 ? 24.632 -14.960 26.386 1.00 80.65 47 CYS D N 1
ATOM 1862 C CA . CYS D 2 47 ? 25.529 -16.002 26.893 1.00 79.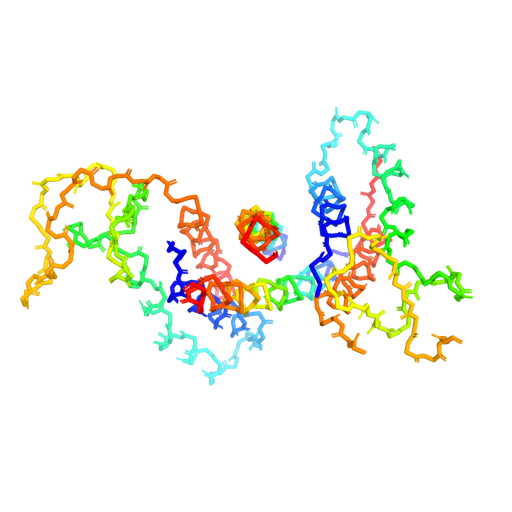12 47 CYS D CA 1
ATOM 1863 C C . CYS D 2 47 ? 26.917 -15.445 27.184 1.00 77.95 47 CYS D C 1
ATOM 1864 O O . CYS D 2 47 ? 27.411 -15.549 28.308 1.00 80.20 47 CYS D O 1
ATOM 1867 N N . GLY D 2 48 ? 27.535 -14.853 26.165 1.00 74.80 48 GLY D N 1
ATOM 1868 C CA . GLY D 2 48 ? 28.923 -14.419 26.255 1.00 73.39 48 GLY D CA 1
ATOM 1869 C C . GLY D 2 48 ? 29.797 -15.275 25.360 1.00 68.92 48 GLY D C 1
ATOM 1870 O O . GLY D 2 48 ? 30.456 -14.762 24.453 1.00 66.41 48 GLY D O 1
ATOM 1871 N N . HIS D 2 49 ? 29.796 -16.584 25.609 1.00 68.36 49 HIS D N 1
ATOM 1872 C CA . HIS D 2 49 ? 30.540 -17.512 24.764 1.00 64.71 49 HIS D CA 1
ATOM 1873 C C . HIS D 2 49 ? 29.847 -17.690 23.438 1.00 62.41 49 HIS D C 1
ATOM 1874 O O . HIS D 2 49 ? 28.706 -17.242 23.247 1.00 63.79 49 HIS D O 1
ATOM 1881 N N . LEU D 2 50 ? 30.564 -18.327 22.514 1.00 59.25 50 LEU D N 1
ATOM 1882 C CA . LEU D 2 50 ? 30.131 -18.601 21.148 1.00 56.95 50 LEU D CA 1
ATOM 1883 C C . LEU D 2 50 ? 28.757 -19.276 21.062 1.00 58.32 50 LEU D C 1
ATOM 1884 O O . LEU D 2 50 ? 28.463 -20.193 21.832 1.00 60.03 50 LEU D O 1
ATOM 1889 N N . LEU D 2 51 ? 27.934 -18.808 20.120 1.00 57.93 51 LEU D N 1
ATOM 1890 C CA . LEU D 2 51 ? 26.579 -19.326 19.883 1.00 59.48 51 LEU D CA 1
ATOM 1891 C C . LEU D 2 51 ? 26.439 -20.839 20.052 1.00 59.78 51 LEU D C 1
ATOM 1892 O O . LEU D 2 51 ? 27.036 -21.612 19.297 1.00 57.59 51 LEU D O 1
ATOM 1897 N N . GLN D 2 52 ? 25.647 -21.251 21.042 1.00 62.93 52 GLN D N 1
ATOM 1898 C CA . GLN D 2 52 ? 25.374 -22.670 21.289 1.00 64.10 52 GLN D CA 1
ATOM 1899 C C . GLN D 2 52 ? 24.371 -23.187 20.267 1.00 64.26 52 GLN D C 1
ATOM 1900 O O . GLN D 2 52 ? 24.616 -24.202 19.607 1.00 63.15 52 GLN D O 1
ATOM 1906 N N . ASP D 2 53 ? 23.246 -22.485 20.151 1.00 66.10 53 ASP D N 1
ATOM 1907 C CA . ASP D 2 53 ? 22.250 -22.747 19.116 1.00 66.55 53 ASP D CA 1
ATOM 1908 C C . ASP D 2 53 ? 21.746 -21.399 18.618 1.00 66.68 53 ASP D C 1
ATOM 1909 O O . ASP D 2 53 ? 21.328 -20.559 19.428 1.00 69.03 53 ASP D O 1
ATOM 1914 N N . PRO D 2 54 ? 21.784 -21.180 17.289 1.00 64.61 54 PRO D N 1
ATOM 1915 C CA . PRO D 2 54 ? 21.428 -19.867 16.751 1.00 64.83 54 PRO D CA 1
ATOM 1916 C C . PRO D 2 54 ? 19.932 -19.606 16.613 1.00 68.38 54 PRO D C 1
ATOM 1917 O O . PRO D 2 54 ? 19.201 -20.435 16.063 1.00 69.38 54 PRO D O 1
ATOM 1921 N N . ILE D 2 55 ? 19.506 -18.448 17.119 1.00 70.65 55 ILE D N 1
ATOM 1922 C CA . ILE D 2 55 ? 18.164 -17.899 16.908 1.00 74.34 55 ILE D CA 1
ATOM 1923 C C . ILE D 2 55 ? 18.270 -16.400 16.605 1.00 74.74 55 ILE D C 1
ATOM 1924 O O . ILE D 2 55 ? 18.829 -15.636 17.398 1.00 75.06 55 ILE D O 1
ATOM 1929 N N . ALA D 2 56 ? 17.750 -15.997 15.447 1.00 75.06 56 ALA D N 1
ATOM 1930 C CA . ALA D 2 56 ? 17.700 -14.589 15.050 1.00 76.23 56 ALA D CA 1
ATOM 1931 C C . ALA D 2 56 ? 16.255 -14.190 14.766 1.00 80.77 56 ALA D C 1
ATOM 1932 O O . ALA D 2 56 ? 15.445 -15.037 14.384 1.00 81.88 56 ALA D O 1
ATOM 1934 N N . PRO D 2 57 ? 15.916 -12.904 14.961 1.00 83.89 57 PRO D N 1
ATOM 1935 C CA . PRO D 2 57 ? 14.548 -12.492 14.652 1.00 88.68 57 PRO D CA 1
ATOM 1936 C C . PRO D 2 57 ? 14.375 -12.103 13.180 1.00 88.25 57 PRO D C 1
ATOM 1937 O O . PRO D 2 57 ? 15.369 -11.886 12.471 1.00 84.59 57 PRO D O 1
ATOM 1941 N N . THR D 2 58 ? 13.118 -12.025 12.740 1.00 92.35 58 THR D N 1
ATOM 1942 C CA . THR D 2 58 ? 12.768 -11.727 11.344 1.00 92.88 58 THR D CA 1
ATOM 1943 C C . THR D 2 58 ? 13.272 -10.358 10.879 1.00 93.24 58 THR D C 1
ATOM 1944 O O . THR D 2 58 ? 12.932 -9.325 11.478 1.00 97.07 58 THR D O 1
ATOM 1948 N N . ASN D 2 59 ? 14.084 -10.363 9.816 1.00 89.66 59 ASN D N 1
ATOM 1949 C CA . ASN D 2 59 ? 14.410 -9.146 9.047 1.00 90.59 59 ASN D CA 1
ATOM 1950 C C . ASN D 2 59 ? 14.778 -7.919 9.906 1.00 92.59 59 ASN D C 1
ATOM 1951 O O . ASN D 2 59 ? 14.288 -6.803 9.678 1.00 96.89 59 ASN D O 1
ATOM 1956 N N . SER D 2 60 ? 15.636 -8.142 10.899 1.00 89.90 60 SER D N 1
ATOM 1957 C CA . SER D 2 60 ? 16.145 -7.064 11.740 1.00 91.54 60 SER D CA 1
ATOM 1958 C C . SER D 2 60 ? 17.646 -6.918 11.498 1.00 87.00 60 SER D C 1
ATOM 1959 O O . SER D 2 60 ? 18.434 -7.816 11.828 1.00 82.76 60 SER D O 1
ATOM 1962 N N . THR D 2 61 ? 18.032 -5.788 10.910 1.00 88.33 61 THR D N 1
ATOM 1963 C CA . THR D 2 61 ? 19.425 -5.549 10.529 1.00 84.68 61 THR D CA 1
ATOM 1964 C C . THR D 2 61 ? 20.328 -5.177 11.712 1.00 84.17 61 THR D C 1
ATOM 1965 O O . THR D 2 61 ? 21.533 -4.967 11.529 1.00 81.49 61 THR D O 1
ATOM 1969 N N . CYS D 2 62 ? 19.750 -5.099 12.915 1.00 87.10 62 CYS D N 1
ATOM 1970 C CA . CYS D 2 62 ? 20.530 -4.910 14.150 1.00 86.89 62 CYS D CA 1
ATOM 1971 C C . CYS D 2 62 ? 21.485 -6.084 14.423 1.00 81.50 62 CYS D C 1
ATOM 1972 O O . CYS D 2 62 ? 22.382 -5.979 15.264 1.00 80.63 62 CYS D O 1
ATOM 1975 N N . GLN D 2 63 ? 21.272 -7.191 13.706 1.00 78.39 63 GLN D N 1
ATOM 1976 C CA . GLN D 2 63 ? 22.211 -8.323 13.621 1.00 73.35 63 GLN D CA 1
ATOM 1977 C C . GLN D 2 63 ? 22.639 -8.985 14.939 1.00 72.42 63 GLN D C 1
ATOM 1978 O O . GLN D 2 63 ? 23.726 -9.559 15.025 1.00 68.90 63 GLN D O 1
ATOM 1984 N N . HIS D 2 64 ? 21.786 -8.915 15.954 1.00 75.92 64 HIS D N 1
ATOM 1985 C CA . HIS D 2 64 ? 22.093 -9.518 17.248 1.00 75.79 64 HIS D CA 1
ATOM 1986 C C . HIS D 2 64 ? 21.588 -10.931 17.306 1.00 74.37 64 HIS D C 1
ATOM 1987 O O . HIS D 2 64 ? 20.443 -11.205 16.934 1.00 76.22 64 HIS D O 1
ATOM 1994 N N . TYR D 2 65 ? 22.440 -11.846 17.761 1.00 71.45 65 TYR D N 1
ATOM 1995 C CA . TYR D 2 65 ? 22.085 -13.270 17.802 1.00 70.17 65 TYR D CA 1
ATOM 1996 C C . TYR D 2 65 ? 22.283 -13.882 19.188 1.00 71.18 65 TYR D C 1
ATOM 1997 O O . TYR D 2 65 ? 23.175 -13.469 19.936 1.00 71.04 65 TYR D O 1
ATOM 2006 N N . VAL D 2 66 ? 21.445 -14.866 19.517 1.00 72.56 66 VAL D N 1
ATOM 2007 C CA . VAL D 2 66 ? 21.428 -15.485 20.850 1.00 74.42 66 VAL D CA 1
ATOM 2008 C C . VAL D 2 66 ? 21.142 -16.986 20.814 1.00 73.66 66 VAL D C 1
ATOM 2009 O O . VAL D 2 66 ? 20.491 -17.473 19.885 1.00 73.19 66 VAL D O 1
ATOM 2013 N N . CYS D 2 67 ? 21.616 -17.696 21.843 1.00 74.05 67 CYS D N 1
ATOM 2014 C CA . CYS D 2 67 ? 21.346 -19.123 22.027 1.00 74.30 67 CYS D CA 1
ATOM 2015 C C . CYS D 2 67 ? 19.848 -19.389 22.066 1.00 78.05 67 CYS D C 1
ATOM 2016 O O . CYS D 2 67 ? 19.072 -18.519 22.468 1.00 81.41 67 CYS D O 1
ATOM 2019 N N . LYS D 2 68 ? 19.452 -20.595 21.656 1.00 77.90 68 LYS D N 1
ATOM 2020 C CA . LYS D 2 68 ? 18.052 -21.037 21.725 1.00 81.83 68 LYS D CA 1
ATOM 2021 C C . LYS D 2 68 ? 17.503 -20.941 23.155 1.00 86.49 68 LYS D C 1
ATOM 2022 O O . LYS D 2 68 ? 16.321 -20.665 23.360 1.00 90.59 68 LYS D O 1
ATOM 2028 N N . THR D 2 69 ? 18.382 -21.151 24.131 1.00 86.18 69 THR D N 1
ATOM 2029 C CA . THR D 2 69 ? 18.016 -21.121 25.543 1.00 90.70 69 THR D CA 1
ATOM 2030 C C . THR D 2 69 ? 17.776 -19.701 26.074 1.00 93.20 69 THR D C 1
ATOM 2031 O O . THR D 2 69 ? 16.874 -19.484 26.890 1.00 98.23 69 THR D O 1
ATOM 2035 N N . CYS D 2 70 ? 18.576 -18.744 25.602 1.00 90.12 70 CYS D N 1
ATOM 2036 C CA . CYS D 2 70 ? 18.571 -17.378 26.136 1.00 92.51 70 CYS D CA 1
ATOM 2037 C C . CYS D 2 70 ? 17.444 -16.524 25.554 1.00 95.06 70 CYS D C 1
ATOM 2038 O O . CYS D 2 70 ? 17.395 -16.301 24.334 1.00 92.34 70 CYS D O 1
ATOM 2041 N N . LYS D 2 71 ? 16.545 -16.041 26.426 1.00 100.71 71 LYS D N 1
ATOM 2042 C CA . LYS D 2 71 ? 15.391 -15.257 25.975 1.00 104.16 71 LYS D CA 1
ATOM 2043 C C . LYS D 2 71 ? 15.200 -13.982 26.790 1.00 108.81 71 LYS D C 1
ATOM 2044 O O . LYS D 2 71 ? 14.830 -14.057 28.003 1.00 113.52 71 LYS D O 1
ATOM 2050 N N . GLU D 2 91 ? 12.767 -18.203 16.093 1.00 90.32 91 GLU D N 1
ATOM 2051 C CA . GLU D 2 91 ? 13.168 -18.329 14.696 1.00 87.06 91 GLU D CA 1
ATOM 2052 C C . GLU D 2 91 ? 14.669 -18.604 14.548 1.00 81.63 91 GLU D C 1
ATOM 2053 O O . GLU D 2 91 ? 15.499 -17.738 14.830 1.00 79.78 91 GLU D O 1
ATOM 2059 N N . GLU D 2 92 ? 15.004 -19.808 14.089 1.00 79.55 92 GLU D N 1
ATOM 2060 C CA . GLU D 2 92 ? 16.402 -20.217 13.907 1.00 74.89 92 GLU D CA 1
ATOM 2061 C C . GLU D 2 92 ? 16.950 -19.842 12.536 1.00 72.09 92 GLU D C 1
ATOM 2062 O O . GLU D 2 92 ? 16.235 -19.890 11.537 1.00 73.46 92 GLU D O 1
ATOM 2068 N N . ASN D 2 93 ? 18.227 -19.474 12.503 1.00 68.52 93 ASN D N 1
ATOM 2069 C CA . ASN D 2 93 ? 18.918 -19.171 11.257 1.00 65.84 93 ASN D CA 1
ATOM 2070 C C . ASN D 2 93 ? 19.977 -20.228 10.959 1.00 62.71 93 ASN D C 1
ATOM 2071 O O . ASN D 2 93 ? 21.044 -20.245 11.581 1.00 60.50 93 ASN D O 1
ATOM 2076 N N . LYS D 2 94 ? 19.676 -21.099 9.999 1.00 62.95 94 LYS D N 1
ATOM 2077 C CA . LYS D 2 94 ? 20.561 -22.217 9.663 1.00 60.84 94 LYS D CA 1
ATOM 2078 C C . LYS D 2 94 ? 21.942 -21.766 9.170 1.00 57.43 94 LYS D C 1
ATOM 2079 O O . LYS D 2 94 ? 22.964 -22.395 9.498 1.00 55.56 94 LYS D O 1
ATOM 2085 N N . GLN D 2 95 ? 21.963 -20.666 8.414 1.00 57.06 95 GLN D N 1
ATOM 2086 C CA . GLN D 2 95 ? 23.211 -20.040 7.971 1.00 54.37 95 GLN D CA 1
ATOM 2087 C C . GLN D 2 95 ? 24.168 -19.821 9.136 1.00 52.77 95 GLN D C 1
ATOM 2088 O O . GLN D 2 95 ? 25.344 -20.189 9.071 1.00 50.60 95 GLN D O 1
ATOM 2094 N N . LEU D 2 96 ? 23.648 -19.220 10.202 1.00 54.27 96 LEU D N 1
ATOM 2095 C CA . LEU D 2 96 ? 24.436 -18.952 11.390 1.00 53.44 96 LEU D CA 1
ATOM 2096 C C . LEU D 2 96 ? 25.021 -20.213 11.990 1.00 52.54 96 LEU D C 1
ATOM 2097 O O . LEU D 2 96 ? 26.205 -20.247 12.265 1.00 50.70 96 LEU D O 1
ATOM 2102 N N . SER D 2 97 ? 24.202 -21.248 12.173 1.00 54.21 97 SER D N 1
ATOM 2103 C CA . SER D 2 97 ? 24.677 -22.533 12.698 1.00 54.01 97 SER D CA 1
ATOM 2104 C C . SER D 2 97 ? 25.859 -23.049 11.882 1.00 51.63 97 SER D C 1
ATOM 2105 O O . SER D 2 97 ? 26.923 -23.404 12.431 1.00 50.51 97 SER D O 1
ATOM 2108 N N . ILE D 2 98 ? 25.674 -23.071 10.564 1.00 51.26 98 ILE D N 1
ATOM 2109 C CA . ILE D 2 98 ? 26.752 -23.461 9.675 1.00 49.46 98 ILE D CA 1
ATOM 2110 C C . ILE D 2 98 ? 27.986 -22.641 10.020 1.00 47.41 98 ILE D C 1
ATOM 2111 O O . ILE D 2 98 ? 29.039 -23.201 10.306 1.00 46.49 98 ILE D O 1
ATOM 2116 N N . LEU D 2 99 ? 27.833 -21.318 10.035 1.00 47.18 99 LEU D N 1
ATOM 2117 C CA . LEU D 2 99 ? 28.946 -20.400 10.295 1.00 45.71 99 LEU D CA 1
ATOM 2118 C C . LEU D 2 99 ? 29.661 -20.675 11.615 1.00 45.53 99 LEU D C 1
ATOM 2119 O O . LEU D 2 99 ? 30.881 -20.545 11.696 1.00 44.28 99 LEU D O 1
ATOM 2124 N N . VAL D 2 100 ? 28.901 -21.060 12.637 1.00 47.14 100 VAL D N 1
ATOM 2125 C CA . VAL D 2 100 ? 29.457 -21.444 13.929 1.00 47.56 100 VAL D CA 1
ATOM 2126 C C . VAL D 2 100 ? 30.391 -22.625 13.725 1.00 46.75 100 VAL D C 1
ATOM 2127 O O . VAL D 2 100 ? 31.559 -22.588 14.144 1.00 45.99 100 VAL D O 1
ATOM 2131 N N . ASN D 2 101 ? 29.885 -23.655 13.048 1.00 47.30 101 ASN D N 1
ATOM 2132 C CA . ASN D 2 101 ? 30.723 -24.816 12.725 1.00 47.10 101 ASN D CA 1
ATOM 2133 C C . ASN D 2 101 ? 31.973 -24.420 11.940 1.00 45.24 101 ASN D C 1
ATOM 2134 O O . ASN D 2 101 ? 33.061 -24.949 12.173 1.00 45.09 101 ASN D O 1
ATOM 2139 N N . CYS D 2 102 ? 31.802 -23.469 11.028 1.00 44.24 102 CYS D N 1
ATOM 2140 C CA . CYS D 2 102 ? 32.888 -22.943 10.226 1.00 42.84 102 CYS D CA 1
ATOM 2141 C C . CYS D 2 102 ? 33.973 -22.337 11.091 1.00 42.24 102 CYS D C 1
ATOM 2142 O O . CYS D 2 102 ? 35.154 -22.583 10.859 1.00 41.78 102 CYS D O 1
ATOM 2145 N N . TYR D 2 103 ? 33.567 -21.559 12.092 1.00 42.66 103 TYR D N 1
ATOM 2146 C CA . TYR D 2 103 ? 34.502 -21.017 13.072 1.00 42.66 103 TYR D CA 1
ATOM 2147 C C . TYR D 2 103 ? 35.234 -22.136 13.807 1.00 43.29 103 TYR D C 1
ATOM 2148 O O . TYR D 2 103 ? 36.464 -22.124 13.879 1.00 43.01 103 TYR D O 1
ATOM 2157 N N . LYS D 2 104 ? 34.478 -23.098 14.339 1.00 44.51 104 LYS D N 1
ATOM 2158 C CA . LYS D 2 104 ? 35.072 -24.217 15.076 1.00 45.70 104 LYS D CA 1
ATOM 2159 C C . LYS D 2 104 ? 36.149 -24.912 14.262 1.00 45.29 104 LYS D C 1
ATOM 2160 O O . LYS D 2 104 ? 37.280 -25.089 14.724 1.00 45.72 104 LYS D O 1
ATOM 2166 N N . LYS D 2 105 ? 35.794 -25.279 13.037 1.00 44.81 105 LYS D N 1
ATOM 2167 C CA . LYS D 2 105 ? 36.693 -26.017 12.164 1.00 44.98 105 LYS D CA 1
ATOM 2168 C C . LYS D 2 105 ? 37.891 -25.176 11.775 1.00 43.88 105 LYS D C 1
ATOM 2169 O O . LYS D 2 105 ? 39.025 -25.663 11.760 1.00 44.59 105 LYS D O 1
ATOM 2175 N N . LEU D 2 106 ? 37.636 -23.909 11.475 1.00 42.56 106 LEU D N 1
ATOM 2176 C CA . LEU D 2 106 ? 38.702 -22.987 11.128 1.00 41.86 106 LEU D CA 1
ATOM 2177 C C . LEU D 2 106 ? 39.734 -22.890 12.249 1.00 42.56 106 LEU D C 1
ATOM 2178 O O . LEU D 2 106 ? 40.933 -22.974 11.995 1.00 42.96 106 LEU D O 1
ATOM 2183 N N . CYS D 2 107 ? 39.258 -22.728 13.483 1.00 43.10 107 CYS D N 1
ATOM 2184 C CA . CYS D 2 107 ? 40.120 -22.708 14.661 1.00 44.25 107 CYS D CA 1
ATOM 2185 C C . CYS D 2 107 ? 40.910 -23.995 14.794 1.00 45.60 107 CYS D C 1
ATOM 2186 O O . CYS D 2 107 ? 42.108 -23.967 15.074 1.00 46.47 107 CYS D O 1
ATOM 2189 N N . GLU D 2 108 ? 40.237 -25.123 14.589 1.00 46.18 108 GLU D N 1
ATOM 2190 C CA . GLU D 2 108 ? 40.920 -26.408 14.580 1.00 47.95 108 GLU D CA 1
ATOM 2191 C C . GLU D 2 108 ? 42.116 -26.358 13.625 1.00 47.90 108 GLU D C 1
ATOM 2192 O O . GLU D 2 108 ? 43.239 -26.713 14.005 1.00 49.48 108 GLU D O 1
ATOM 2198 N N . TYR D 2 109 ? 41.876 -25.887 12.403 1.00 46.45 109 TYR D N 1
ATOM 2199 C CA . TYR D 2 109 ? 42.942 -25.758 11.414 1.00 46.65 109 TYR D CA 1
ATOM 2200 C C . TYR D 2 109 ? 44.073 -24.845 11.891 1.00 46.78 109 TYR D C 1
ATOM 2201 O O . TYR D 2 109 ? 45.250 -25.186 11.758 1.00 48.32 109 TYR D O 1
ATOM 2210 N N . ILE D 2 110 ? 43.698 -23.690 12.440 1.00 45.60 110 ILE D N 1
ATOM 2211 C CA . ILE D 2 110 ? 44.642 -22.706 12.973 1.00 46.02 110 ILE D CA 1
ATOM 2212 C C . ILE D 2 110 ? 45.573 -23.337 14.005 1.00 48.14 110 ILE D C 1
ATOM 2213 O O . ILE D 2 110 ? 46.790 -23.276 13.858 1.00 49.45 110 ILE D O 1
ATOM 2218 N N . THR D 2 111 ? 44.995 -23.949 15.038 1.00 48.83 111 THR D N 1
ATOM 2219 C CA . THR D 2 111 ? 45.771 -24.649 16.069 1.00 51.28 111 THR D CA 1
ATOM 2220 C C . THR D 2 111 ? 46.666 -25.731 15.463 1.00 53.01 111 THR D C 1
ATOM 2221 O O . THR D 2 111 ? 47.817 -25.884 15.867 1.00 55.14 111 THR D O 1
ATOM 2225 N N . GLN D 2 112 ? 46.136 -26.461 14.483 1.00 52.49 112 GLN D N 1
ATOM 2226 C CA . GLN D 2 112 ? 46.901 -27.493 13.788 1.00 54.51 112 GLN D CA 1
ATOM 2227 C C . GLN D 2 112 ? 48.115 -26.974 13.004 1.00 55.04 112 GLN D C 1
ATOM 2228 O O . GLN D 2 112 ? 49.200 -27.535 13.129 1.00 57.73 112 GLN D O 1
ATOM 2234 N N . THR D 2 113 ? 47.936 -25.924 12.202 1.00 52.93 113 THR D N 1
ATOM 2235 C CA . THR D 2 113 ? 49.030 -25.403 11.358 1.00 53.70 113 THR D CA 1
ATOM 2236 C C . THR D 2 113 ? 49.796 -24.251 12.002 1.00 53.90 113 THR D C 1
ATOM 2237 O O . THR D 2 113 ? 49.263 -23.532 12.849 1.00 52.69 113 THR D O 1
ATOM 2241 N N . THR D 2 114 ? 51.047 -24.077 11.586 1.00 55.86 114 THR D N 1
ATOM 2242 C CA . THR D 2 114 ? 51.860 -22.966 12.072 1.00 56.59 114 THR D CA 1
ATOM 2243 C C . THR D 2 114 ? 51.699 -21.759 11.162 1.00 55.07 114 THR D C 1
ATOM 2244 O O . THR D 2 114 ? 51.787 -21.867 9.935 1.00 55.06 114 THR D O 1
ATOM 2248 N N . LEU D 2 115 ? 51.437 -20.616 11.785 1.00 54.16 115 LEU D N 1
ATOM 2249 C CA . LEU D 2 115 ? 51.300 -19.351 11.086 1.00 53.26 115 LEU D CA 1
ATOM 2250 C C . LEU D 2 115 ? 52.182 -18.352 11.807 1.00 55.12 115 LEU D C 1
ATOM 2251 O O . LEU D 2 115 ? 52.153 -18.279 13.038 1.00 55.68 115 LEU D O 1
ATOM 2256 N N . ALA D 2 116 ? 52.981 -17.600 11.052 1.00 56.50 116 ALA D N 1
ATOM 2257 C CA . ALA D 2 116 ? 53.930 -16.644 11.644 1.00 58.92 116 ALA D CA 1
ATOM 2258 C C . ALA D 2 116 ? 54.146 -15.381 10.787 1.00 59.54 116 ALA D C 1
ATOM 2259 O O . ALA D 2 116 ? 55.081 -15.292 9.976 1.00 61.54 116 ALA D O 1
#